Protein AF-A0A4U0X7R2-F1 (afdb_monomer)

Structure (mmCIF, N/CA/C/O backbone):
data_AF-A0A4U0X7R2-F1
#
_entry.id   AF-A0A4U0X7R2-F1
#
loop_
_atom_site.group_PDB
_atom_site.id
_atom_site.type_symbol
_atom_site.label_atom_id
_atom_site.label_alt_id
_atom_site.label_comp_id
_atom_site.label_asym_id
_atom_site.label_entity_id
_atom_site.label_seq_id
_atom_site.pdbx_PDB_ins_code
_atom_site.Cartn_x
_atom_site.Cartn_y
_atom_site.Cartn_z
_atom_site.occupancy
_atom_site.B_iso_or_equiv
_atom_site.auth_seq_id
_atom_site.auth_comp_id
_atom_site.auth_asym_id
_atom_site.auth_atom_id
_atom_site.pdbx_PDB_model_num
ATOM 1 N N . MET A 1 1 ? 12.490 12.028 4.308 1.00 31.23 1 MET A N 1
ATOM 2 C CA . MET A 1 1 ? 12.455 10.599 4.671 1.00 31.23 1 MET A CA 1
ATOM 3 C C . MET A 1 1 ? 11.005 10.165 4.696 1.00 31.23 1 MET A C 1
ATOM 5 O O . MET A 1 1 ? 10.247 10.789 5.430 1.00 31.23 1 MET A O 1
ATOM 9 N N . THR A 1 2 ? 10.622 9.156 3.915 1.00 29.97 2 THR A N 1
ATOM 10 C CA . THR A 1 2 ? 9.288 8.541 4.016 1.00 29.97 2 THR A CA 1
ATOM 11 C C . THR A 1 2 ? 9.445 7.146 4.592 1.00 29.97 2 THR A C 1
ATOM 13 O O . THR A 1 2 ? 10.271 6.373 4.106 1.00 29.97 2 THR A O 1
ATOM 16 N N . LEU A 1 3 ? 8.700 6.856 5.656 1.00 29.36 3 LEU A N 1
ATOM 17 C CA . LEU A 1 3 ? 8.693 5.569 6.344 1.00 29.36 3 LEU A CA 1
ATOM 18 C C . LEU A 1 3 ? 7.246 5.233 6.695 1.00 29.36 3 LEU A C 1
ATOM 20 O O . LEU A 1 3 ? 6.616 5.930 7.489 1.00 29.36 3 LEU A O 1
ATOM 24 N N . SER A 1 4 ? 6.719 4.179 6.085 1.00 33.03 4 SER A N 1
ATOM 25 C CA . SER A 1 4 ? 5.357 3.692 6.308 1.00 33.03 4 SER A CA 1
ATOM 26 C C . SER A 1 4 ? 5.332 2.594 7.377 1.00 33.03 4 SER A C 1
ATOM 28 O O . SER A 1 4 ? 5.979 1.559 7.214 1.00 33.03 4 SER A O 1
ATOM 30 N N . TYR A 1 5 ? 4.541 2.759 8.437 1.00 40.94 5 TYR A N 1
ATOM 31 C CA . TYR A 1 5 ? 4.396 1.736 9.477 1.00 40.94 5 TYR A CA 1
ATOM 32 C C . TYR A 1 5 ? 3.048 1.015 9.433 1.00 40.94 5 TYR A C 1
ATOM 34 O O . TYR A 1 5 ? 2.002 1.626 9.637 1.00 40.94 5 TYR A O 1
ATOM 42 N N . VAL A 1 6 ? 3.089 -0.311 9.293 1.00 39.16 6 VAL A N 1
ATOM 43 C CA . VAL A 1 6 ? 1.961 -1.202 9.592 1.00 39.16 6 VAL A CA 1
ATOM 44 C C . VAL A 1 6 ? 2.461 -2.301 10.533 1.00 39.16 6 VAL A C 1
ATOM 46 O O . VAL A 1 6 ? 3.298 -3.111 10.139 1.00 39.16 6 VAL A O 1
ATOM 49 N N . ASP A 1 7 ? 1.960 -2.352 11.775 1.00 45.19 7 ASP A N 1
ATOM 50 C CA . ASP A 1 7 ? 2.272 -3.457 12.696 1.00 45.19 7 ASP A CA 1
ATOM 51 C C . ASP A 1 7 ? 1.618 -4.756 12.204 1.00 45.19 7 ASP A C 1
ATOM 53 O O . ASP A 1 7 ? 0.457 -5.043 12.503 1.00 45.19 7 ASP A O 1
ATOM 57 N N . ARG A 1 8 ? 2.376 -5.560 11.455 1.00 39.34 8 ARG A N 1
ATOM 58 C CA . ARG A 1 8 ? 1.931 -6.871 10.958 1.00 39.34 8 ARG A CA 1
ATOM 59 C C . ARG A 1 8 ? 1.881 -7.950 12.049 1.00 39.34 8 ARG A C 1
ATOM 61 O O . ARG A 1 8 ? 1.375 -9.040 11.794 1.00 39.34 8 ARG A O 1
ATOM 68 N N . HIS A 1 9 ? 2.421 -7.682 13.241 1.00 40.56 9 HIS A N 1
ATOM 69 C CA . HIS A 1 9 ? 2.617 -8.681 14.297 1.00 40.56 9 HIS A CA 1
ATOM 70 C C . HIS A 1 9 ? 1.888 -8.362 15.612 1.00 40.56 9 HIS A C 1
ATOM 72 O O . HIS A 1 9 ? 1.935 -9.167 16.540 1.00 40.56 9 HIS A O 1
ATOM 78 N N . GLY A 1 10 ? 1.151 -7.249 15.671 1.00 40.50 10 GLY A N 1
ATOM 79 C CA . GLY A 1 10 ? 0.163 -6.949 16.713 1.00 40.50 10 GLY A CA 1
ATOM 80 C C . GLY A 1 10 ? 0.737 -6.757 18.118 1.00 40.50 10 GLY A C 1
ATOM 81 O O . GLY A 1 10 ? -0.014 -6.826 19.093 1.00 40.50 10 GLY A O 1
ATOM 82 N N . GLY A 1 11 ? 2.050 -6.540 18.230 1.00 40.00 11 GLY A N 1
ATOM 83 C CA . GLY A 1 11 ? 2.751 -6.433 19.507 1.00 40.00 11 GLY A CA 1
ATOM 84 C C . GLY A 1 11 ? 2.450 -5.121 20.223 1.00 40.00 11 GLY A C 1
ATOM 85 O O . GLY A 1 11 ? 2.222 -5.120 21.431 1.00 40.00 11 GLY A O 1
ATOM 86 N N . ASN A 1 12 ? 2.380 -4.016 19.475 1.00 40.94 12 ASN A N 1
ATOM 87 C CA . ASN A 1 12 ? 2.095 -2.693 20.015 1.00 40.94 12 ASN A CA 1
ATOM 88 C C . ASN A 1 12 ? 0.921 -2.088 19.257 1.00 40.94 12 ASN A C 1
ATOM 90 O O . ASN A 1 12 ? 1.039 -1.667 18.112 1.00 40.94 12 ASN A O 1
ATOM 94 N N . LYS A 1 13 ? -0.240 -2.018 19.914 1.00 39.47 13 LYS A N 1
ATOM 95 C CA . LYS A 1 13 ? -1.491 -1.525 19.328 1.00 39.47 13 LYS A CA 1
AT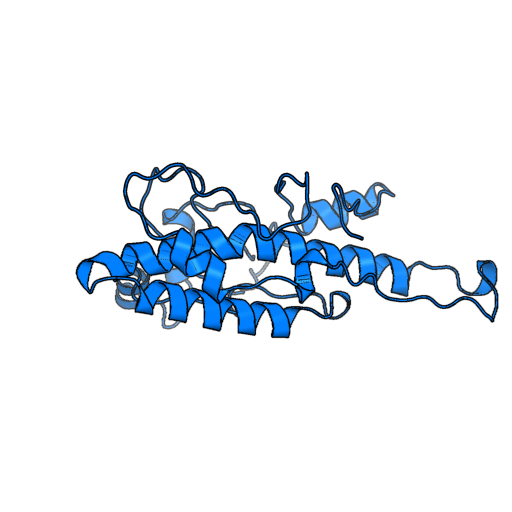OM 96 C C . LYS A 1 13 ? -1.437 -0.006 18.970 1.00 39.47 13 LYS A C 1
ATOM 98 O O . LYS A 1 13 ? -2.251 0.729 19.517 1.00 39.47 13 LYS A O 1
ATOM 103 N N . GLN A 1 14 ? -0.601 0.468 18.017 1.00 38.53 14 GLN A N 1
ATOM 104 C CA . GLN A 1 14 ? -0.486 1.857 17.463 1.00 38.53 14 GLN A CA 1
ATOM 105 C C . GLN A 1 14 ? 0.648 2.012 16.398 1.00 38.53 14 GLN A C 1
ATOM 107 O O . GLN A 1 14 ? 1.701 1.443 16.634 1.00 38.53 14 GLN A O 1
ATOM 112 N N . PHE A 1 15 ? 0.635 2.831 15.319 1.00 36.94 15 PHE A N 1
ATOM 113 C CA . PHE A 1 15 ? -0.363 3.660 14.585 1.00 36.94 15 PHE A CA 1
ATOM 114 C C . PHE A 1 15 ? 0.308 4.337 13.314 1.00 36.94 15 PHE A C 1
ATOM 116 O O . PHE A 1 15 ? 1.520 4.213 13.174 1.00 36.94 15 PHE A O 1
ATOM 123 N N . LEU A 1 16 ? -0.413 5.036 12.397 1.00 37.38 16 LEU A N 1
ATOM 124 C CA . LEU A 1 16 ? 0.023 5.448 11.026 1.00 37.38 16 LEU A CA 1
ATOM 125 C C . LEU A 1 16 ? -0.108 6.967 10.671 1.00 37.38 16 LEU A C 1
ATOM 127 O O . LEU A 1 16 ? -1.235 7.437 10.552 1.00 37.38 16 LEU A O 1
ATOM 131 N N . TRP A 1 17 ? 0.991 7.694 10.374 1.00 36.59 17 TRP A N 1
ATOM 132 C CA . TRP A 1 17 ? 1.022 8.963 9.579 1.00 36.59 17 TRP A CA 1
ATOM 133 C C . TRP A 1 17 ? 2.408 9.211 8.925 1.00 36.59 17 TRP A C 1
ATOM 135 O O . TRP A 1 17 ? 3.421 8.782 9.477 1.00 36.59 17 TRP A O 1
ATOM 145 N N . GLY A 1 18 ? 2.468 9.964 7.816 1.00 32.66 18 GLY A N 1
ATOM 146 C CA . GLY A 1 18 ? 3.690 10.379 7.106 1.00 32.66 18 GLY A CA 1
ATOM 147 C C . GLY A 1 18 ? 3.717 11.864 6.695 1.00 32.66 18 GLY A C 1
ATOM 148 O O . GLY A 1 18 ? 2.681 12.461 6.410 1.00 32.66 18 GLY A O 1
ATOM 149 N N . LEU A 1 19 ? 4.920 12.460 6.676 1.00 33.16 19 LEU A N 1
ATOM 150 C CA . LEU A 1 19 ? 5.211 13.858 6.309 1.00 33.16 19 LEU A CA 1
ATOM 151 C C . LEU A 1 19 ? 6.660 14.009 5.808 1.00 33.16 19 LEU A C 1
ATOM 153 O O . 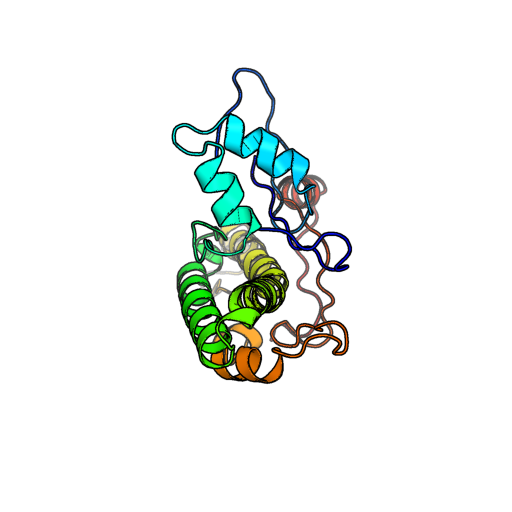LEU A 1 19 ? 7.579 13.404 6.358 1.00 33.16 19 LEU A O 1
ATOM 157 N N . THR A 1 20 ? 6.891 14.864 4.807 1.00 35.78 20 THR A N 1
ATOM 158 C CA . THR A 1 20 ? 8.218 15.072 4.198 1.00 35.78 20 THR A CA 1
ATOM 159 C C . THR A 1 20 ? 8.959 16.288 4.765 1.00 35.78 20 THR A C 1
ATOM 161 O O . THR A 1 20 ? 8.421 17.394 4.754 1.00 35.78 20 THR A O 1
ATOM 164 N N . TYR A 1 21 ? 10.233 16.122 5.141 1.00 32.75 21 TYR A N 1
ATOM 165 C CA . TYR A 1 21 ? 11.182 17.232 5.323 1.00 32.75 21 TYR A CA 1
ATOM 166 C C . TYR A 1 21 ? 12.583 16.886 4.801 1.00 32.75 21 TYR A C 1
ATOM 168 O O . TYR A 1 21 ? 12.934 15.708 4.663 1.00 32.75 21 TYR A O 1
ATOM 176 N N . THR A 1 22 ? 13.363 17.931 4.521 1.00 35.62 22 THR A N 1
ATOM 177 C CA . THR A 1 22 ? 14.747 17.876 4.035 1.00 35.62 22 THR A CA 1
ATOM 178 C C . THR A 1 22 ? 15.707 18.306 5.143 1.00 35.62 22 THR A C 1
ATOM 180 O O . THR A 1 22 ? 15.617 19.431 5.634 1.00 35.62 22 THR A O 1
ATOM 183 N N . GLU A 1 23 ? 16.659 17.449 5.519 1.00 34.34 23 GLU A N 1
ATOM 184 C CA . GLU A 1 23 ? 17.726 17.831 6.451 1.00 34.34 23 GLU A CA 1
ATOM 185 C C . GLU A 1 23 ? 18.815 18.661 5.769 1.00 34.34 23 GLU A C 1
ATOM 187 O O . GLU A 1 23 ? 19.310 18.328 4.691 1.00 34.34 23 GLU A O 1
ATOM 192 N N . SER A 1 24 ? 19.252 19.724 6.443 1.00 33.84 24 SER A N 1
ATOM 193 C CA . SER A 1 24 ? 20.408 20.513 6.031 1.00 33.84 24 SER A CA 1
ATOM 194 C C . SER A 1 24 ? 21.707 19.728 6.257 1.00 33.84 24 SER A C 1
ATOM 196 O O . SER A 1 24 ? 22.266 19.752 7.353 1.00 33.84 24 SER A O 1
ATOM 198 N N . GLY A 1 25 ? 22.200 19.061 5.211 1.00 45.06 25 GLY A N 1
ATOM 199 C CA . GLY A 1 25 ? 23.536 18.448 5.175 1.00 45.06 25 GLY A CA 1
ATOM 200 C C . GLY A 1 25 ? 23.578 16.919 5.089 1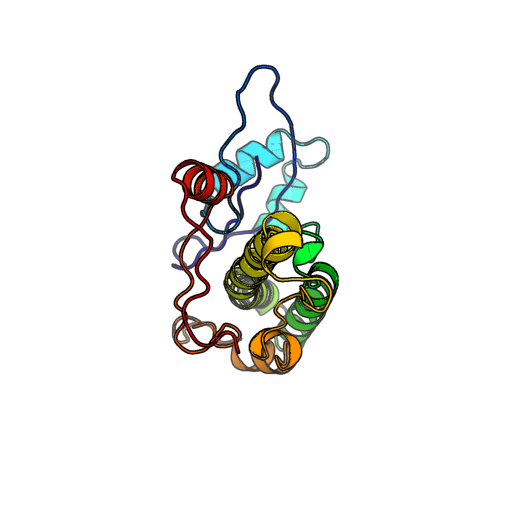.00 45.06 25 GLY A C 1
ATOM 201 O O . GLY A 1 25 ? 24.663 16.367 4.912 1.00 45.06 25 GLY A O 1
ATOM 202 N N . ALA A 1 26 ? 22.437 16.228 5.158 1.00 36.94 26 ALA A N 1
ATOM 203 C CA . ALA A 1 26 ? 22.381 14.777 4.981 1.00 36.94 26 ALA A CA 1
ATOM 204 C C . ALA A 1 26 ? 22.268 14.386 3.496 1.00 36.94 26 ALA A C 1
ATOM 206 O O . ALA A 1 26 ? 21.464 14.940 2.742 1.00 36.94 26 ALA A O 1
ATOM 207 N N . ARG A 1 27 ? 23.048 13.382 3.076 1.00 39.69 27 ARG A N 1
ATOM 208 C CA . ARG A 1 27 ? 22.782 12.632 1.837 1.00 39.69 27 ARG A CA 1
ATOM 209 C C . ARG A 1 27 ? 21.516 11.797 2.084 1.00 39.69 27 ARG A C 1
ATOM 211 O O . ARG A 1 27 ? 21.380 11.278 3.185 1.00 39.69 27 ARG A O 1
ATOM 218 N N . CYS A 1 28 ? 20.617 11.745 1.097 1.00 37.91 28 CYS A N 1
ATOM 219 C CA . CYS A 1 28 ? 19.242 11.223 1.189 1.00 37.91 28 CYS A CA 1
ATOM 220 C C . CYS A 1 28 ? 19.048 10.055 2.177 1.00 37.91 28 CYS A C 1
ATOM 222 O O . CYS A 1 28 ? 19.826 9.106 2.171 1.00 37.91 28 CYS A O 1
ATOM 224 N N . THR A 1 29 ? 18.007 10.129 3.008 1.00 42.09 29 THR A N 1
ATOM 225 C CA . THR A 1 29 ? 17.654 9.081 3.971 1.00 42.09 29 THR A CA 1
ATOM 226 C C . THR A 1 29 ? 16.701 8.051 3.370 1.00 42.09 29 THR A C 1
ATOM 228 O O . THR A 1 29 ? 15.746 8.429 2.691 1.00 42.09 29 THR A O 1
ATOM 231 N N . THR A 1 30 ? 16.921 6.771 3.697 1.00 45.44 30 THR A N 1
ATOM 232 C CA . THR A 1 30 ? 16.213 5.601 3.155 1.00 45.44 30 THR A CA 1
ATOM 233 C C . THR A 1 30 ? 14.698 5.756 3.129 1.00 45.44 30 THR A C 1
ATOM 235 O O . THR A 1 30 ? 14.012 5.584 4.136 1.00 45.44 30 THR A O 1
ATOM 238 N N . GLU A 1 31 ? 14.169 6.044 1.944 1.00 42.66 31 GLU A N 1
ATOM 239 C CA . GLU A 1 31 ? 12.736 6.108 1.697 1.00 42.66 31 GLU A CA 1
ATOM 240 C C . GLU A 1 31 ? 12.171 4.691 1.504 1.00 42.66 31 GLU A C 1
ATOM 242 O O . GLU A 1 31 ? 12.670 3.925 0.679 1.00 42.66 31 GLU A O 1
ATOM 247 N N . SER A 1 32 ? 11.147 4.304 2.271 1.00 45.53 32 SER A N 1
ATOM 248 C CA . SER A 1 32 ? 10.507 2.987 2.170 1.00 45.53 32 SER A CA 1
ATOM 249 C C . SER A 1 32 ? 9.013 3.026 2.465 1.00 45.53 32 SER A C 1
ATOM 251 O O . SER A 1 32 ? 8.570 3.594 3.463 1.00 45.53 32 SER A O 1
ATOM 253 N N . TRP A 1 33 ? 8.274 2.312 1.615 1.00 46.41 33 TRP A N 1
ATOM 254 C CA . TRP A 1 33 ? 6.822 2.141 1.655 1.00 46.41 33 TRP A CA 1
ATOM 255 C C . TRP A 1 33 ? 6.408 0.746 2.170 1.00 46.41 33 TRP A C 1
ATOM 257 O O . TRP A 1 33 ? 5.301 0.275 1.921 1.00 46.41 33 TRP A O 1
ATOM 267 N N . HIS A 1 34 ? 7.315 0.067 2.886 1.00 43.94 34 HIS A N 1
ATOM 268 C CA . HIS A 1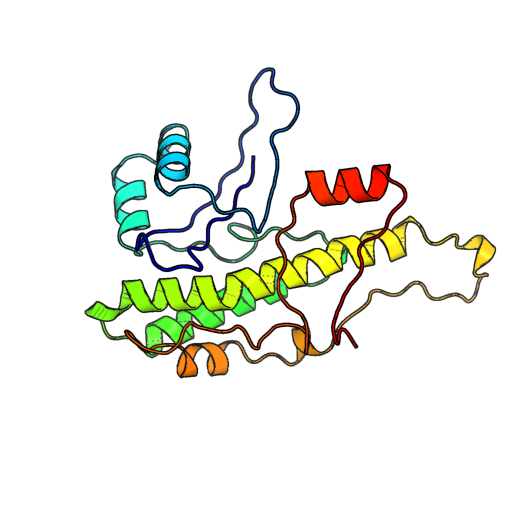 34 ? 7.030 -1.191 3.590 1.00 43.94 34 HIS A CA 1
ATOM 269 C C . HIS A 1 34 ? 7.785 -1.332 4.926 1.00 43.94 34 HIS A C 1
ATOM 271 O O . HIS A 1 34 ? 7.323 -2.042 5.817 1.00 43.94 34 HIS A O 1
ATOM 277 N N . ASN A 1 35 ? 8.948 -0.689 5.097 1.00 44.97 35 ASN A N 1
ATOM 278 C CA . ASN A 1 35 ? 9.727 -0.810 6.330 1.00 44.97 35 ASN A CA 1
ATOM 279 C C . ASN A 1 35 ? 9.020 -0.143 7.512 1.00 44.97 35 ASN A C 1
ATOM 281 O O . ASN A 1 35 ? 8.917 1.080 7.594 1.00 44.97 35 ASN A O 1
ATOM 285 N N . THR A 1 36 ? 8.646 -0.966 8.484 1.00 43.97 36 THR A N 1
ATOM 286 C CA . THR A 1 36 ? 8.105 -0.535 9.767 1.00 43.97 36 THR A CA 1
ATOM 287 C C . THR A 1 36 ? 9.123 0.276 10.577 1.00 43.97 36 THR A C 1
ATOM 289 O O . THR A 1 36 ? 10.153 -0.262 10.981 1.00 43.97 36 THR A O 1
ATOM 292 N N . VAL A 1 37 ? 8.802 1.534 10.885 1.00 50.31 37 VAL A N 1
ATOM 293 C CA . VAL A 1 37 ? 9.449 2.322 11.957 1.00 50.31 37 VAL A CA 1
ATOM 294 C C . VAL A 1 37 ? 8.801 2.064 13.310 1.00 50.31 37 VAL A C 1
ATOM 296 O O . VAL A 1 37 ? 7.629 1.708 13.362 1.00 50.31 37 VAL A O 1
ATOM 299 N N . SER A 1 38 ? 9.517 2.259 14.419 1.00 54.66 38 SER A N 1
ATOM 300 C CA . SER A 1 38 ? 8.859 2.160 15.725 1.00 54.66 38 SER A CA 1
ATOM 301 C C . SER A 1 38 ? 7.857 3.305 15.912 1.00 54.66 38 SER A C 1
ATOM 303 O O . SER A 1 38 ? 8.026 4.401 15.368 1.00 54.66 38 SER A O 1
ATOM 305 N N . SER A 1 39 ? 6.820 3.082 16.725 1.00 54.66 39 SER A N 1
ATOM 306 C CA . SER A 1 39 ? 5.890 4.152 17.099 1.00 54.66 39 SER A CA 1
ATOM 307 C C . SER A 1 39 ? 6.629 5.336 17.743 1.00 54.66 39 SER A C 1
ATOM 309 O O . SER A 1 39 ? 6.213 6.476 17.563 1.00 54.66 39 SER A O 1
ATOM 311 N N . ASP A 1 40 ? 7.739 5.088 18.445 1.00 59.69 40 ASP A N 1
ATOM 312 C CA . ASP A 1 40 ? 8.544 6.120 19.102 1.00 59.69 40 ASP A CA 1
ATOM 313 C C . ASP A 1 40 ? 9.322 6.990 18.101 1.00 59.69 40 ASP A C 1
ATOM 315 O O . ASP A 1 40 ? 9.373 8.209 18.275 1.00 59.69 40 ASP A O 1
ATOM 319 N N . ASP A 1 41 ? 9.843 6.413 17.013 1.00 61.56 41 ASP A N 1
ATOM 320 C CA . ASP A 1 41 ? 10.500 7.170 15.933 1.00 61.56 41 ASP A CA 1
ATOM 321 C C . ASP A 1 41 ? 9.505 8.104 15.222 1.00 61.56 41 ASP A C 1
ATOM 323 O O . ASP A 1 41 ? 9.809 9.269 14.947 1.00 61.56 41 ASP A O 1
ATOM 327 N N . VAL A 1 42 ? 8.278 7.622 14.977 1.00 59.94 42 VAL A N 1
ATOM 328 C CA . VAL A 1 42 ? 7.192 8.432 14.396 1.00 59.94 42 VAL A CA 1
ATOM 329 C C . VAL A 1 42 ? 6.850 9.609 15.311 1.00 59.94 42 VAL A C 1
ATOM 331 O O . VAL A 1 42 ? 6.711 10.738 14.843 1.00 59.94 42 VAL A O 1
ATOM 334 N N . LEU A 1 43 ? 6.759 9.384 16.625 1.00 63.12 43 LEU A N 1
ATOM 335 C CA . LEU A 1 43 ? 6.429 10.436 17.592 1.00 63.12 43 LEU A CA 1
ATOM 336 C C . LEU A 1 43 ? 7.531 11.493 17.696 1.00 63.12 43 LEU A C 1
ATOM 338 O O . LEU A 1 43 ? 7.205 12.680 17.747 1.00 63.12 43 LEU A O 1
ATOM 342 N N . GLN A 1 44 ? 8.804 11.085 17.663 1.00 66.31 44 GLN A N 1
ATOM 343 C CA . GLN A 1 44 ? 9.950 11.998 17.584 1.00 66.31 44 GLN A CA 1
ATOM 344 C C . GLN A 1 44 ? 9.942 12.827 16.292 1.00 66.31 44 GLN A C 1
ATOM 346 O O . GLN A 1 44 ? 10.372 13.981 16.294 1.00 66.31 44 GLN A O 1
ATOM 351 N N . MET A 1 45 ? 9.445 12.272 15.181 1.00 62.94 45 MET A N 1
ATOM 352 C CA . MET A 1 45 ? 9.303 13.017 13.929 1.00 62.94 45 MET A CA 1
ATOM 353 C C . MET A 1 45 ? 8.123 14.001 13.971 1.00 62.94 45 MET A C 1
ATOM 355 O O . MET A 1 45 ? 8.292 15.157 13.588 1.00 62.94 45 MET A O 1
ATOM 359 N N . MET A 1 46 ? 6.958 13.602 14.499 1.00 62.94 46 MET A N 1
ATOM 360 C CA . MET A 1 46 ? 5.802 14.502 14.686 1.00 62.94 46 MET A CA 1
ATOM 361 C C . MET A 1 46 ? 6.157 15.721 15.556 1.00 62.94 46 MET A C 1
ATOM 363 O O . MET A 1 46 ? 5.699 16.828 15.296 1.00 62.94 46 MET A O 1
ATOM 367 N N . GLU A 1 47 ? 7.036 15.534 16.542 1.00 65.12 47 GLU A N 1
ATOM 368 C CA . GLU A 1 47 ? 7.586 16.584 17.414 1.00 65.12 47 GLU A CA 1
ATOM 369 C C . GLU A 1 47 ? 8.331 17.698 16.656 1.00 65.12 47 GLU A C 1
ATOM 371 O O . GLU A 1 47 ? 8.351 18.847 17.097 1.00 65.12 47 GLU A O 1
ATOM 376 N N . LYS A 1 48 ? 8.921 17.367 15.500 1.00 63.28 48 LYS A N 1
ATOM 377 C CA . LYS A 1 48 ? 9.683 18.285 14.638 1.00 63.28 48 LYS A CA 1
ATOM 378 C C . LYS A 1 48 ? 8.812 18.980 13.586 1.00 63.28 48 LYS A C 1
ATOM 380 O O . LYS A 1 48 ? 9.306 19.846 12.866 1.00 63.28 48 LYS A O 1
ATOM 385 N N . VAL A 1 49 ? 7.533 18.617 13.478 1.00 56.56 49 VAL A N 1
ATOM 386 C CA . VAL A 1 49 ? 6.605 19.174 12.489 1.00 56.56 49 VAL A CA 1
ATOM 387 C C . VAL A 1 49 ? 5.788 20.321 13.114 1.00 56.56 49 VAL A C 1
ATOM 389 O O . VAL A 1 49 ? 5.074 20.117 14.100 1.00 56.56 49 VAL A O 1
ATOM 392 N N . PRO A 1 50 ? 5.805 21.535 12.530 1.00 51.94 50 PRO A N 1
ATOM 393 C CA . PRO A 1 50 ? 4.955 22.634 12.983 1.00 51.94 50 PRO A CA 1
ATOM 394 C C . PRO A 1 50 ? 3.459 22.275 12.952 1.00 51.94 50 PRO A C 1
ATOM 396 O O . PRO A 1 50 ? 2.924 21.863 11.926 1.00 51.94 50 PRO A O 1
ATOM 399 N N . GLY A 1 51 ? 2.772 22.452 14.086 1.00 56.47 51 GLY A N 1
ATOM 400 C CA . GLY A 1 51 ? 1.341 22.148 14.247 1.00 56.47 51 GLY A CA 1
ATOM 401 C C . GLY A 1 51 ? 1.014 20.716 14.701 1.00 56.47 51 GLY A C 1
ATOM 402 O O . GLY A 1 51 ? -0.148 20.421 14.958 1.00 56.47 51 GLY A O 1
ATOM 403 N N . TRP A 1 52 ? 2.016 19.845 14.855 1.00 59.09 52 TRP A N 1
ATOM 404 C CA . TRP A 1 52 ? 1.857 18.400 15.095 1.00 59.09 52 TRP A CA 1
ATOM 405 C C . TRP A 1 52 ? 2.225 17.957 16.524 1.00 59.09 52 TRP A C 1
ATOM 407 O O . TRP A 1 52 ? 2.710 16.851 16.760 1.00 59.09 52 TRP A O 1
ATOM 417 N N . GLY A 1 53 ? 1.974 18.834 17.500 1.00 65.31 53 GLY A N 1
ATOM 418 C CA . GLY A 1 53 ? 2.283 18.593 18.913 1.00 65.31 53 GLY A CA 1
ATOM 419 C C . GLY A 1 53 ? 1.456 17.480 19.575 1.00 65.31 53 GLY A C 1
ATOM 420 O O . GLY A 1 53 ? 0.637 16.810 18.943 1.00 65.31 53 GLY A O 1
ATOM 421 N N . GLU A 1 54 ? 1.634 17.325 20.890 1.00 69.38 54 GLU A N 1
ATOM 422 C CA . GLU A 1 54 ? 1.030 16.254 21.706 1.00 69.38 54 GLU A CA 1
ATOM 423 C C . GLU A 1 54 ? -0.457 15.940 21.442 1.00 69.38 54 GLU A C 1
ATOM 425 O O . GLU A 1 54 ? -0.785 14.755 21.362 1.00 69.38 54 GLU A O 1
ATOM 430 N N . PRO A 1 55 ? -1.373 16.914 21.235 1.00 67.06 55 PRO A N 1
ATOM 431 C CA . PRO A 1 55 ? -2.768 16.596 20.925 1.00 67.06 55 PRO A CA 1
ATOM 432 C C . PRO A 1 55 ? -2.926 15.784 19.634 1.00 67.06 55 PRO A C 1
ATOM 434 O O . PRO A 1 55 ? -3.713 14.838 19.598 1.00 67.06 55 PRO A O 1
ATOM 437 N N . MET A 1 56 ? -2.147 16.102 18.593 1.00 65.94 56 MET A N 1
ATOM 438 C CA . MET A 1 56 ? -2.195 15.373 17.327 1.00 65.94 56 MET A CA 1
ATOM 439 C C . MET A 1 56 ? -1.627 13.966 17.499 1.00 65.94 56 MET A C 1
ATOM 441 O O . MET A 1 56 ? -2.254 13.003 17.073 1.00 65.94 56 MET A O 1
ATOM 445 N N . LYS A 1 57 ? -0.501 13.822 18.214 1.00 65.31 57 LYS A N 1
ATOM 446 C CA . LYS A 1 57 ? 0.070 12.515 18.587 1.00 65.31 57 LYS A CA 1
ATOM 447 C C . LYS A 1 57 ? -0.912 11.645 19.375 1.00 65.31 57 LYS A C 1
ATOM 449 O O . LYS A 1 57 ? -0.972 10.441 19.138 1.00 65.31 57 LYS A O 1
ATOM 454 N N . ALA A 1 58 ? -1.683 12.229 20.291 1.00 64.56 58 ALA A N 1
ATOM 455 C CA . ALA A 1 58 ? -2.661 11.512 21.105 1.00 64.56 58 ALA A CA 1
ATOM 456 C C . ALA A 1 58 ? -3.887 11.052 20.294 1.00 64.56 58 ALA A C 1
ATOM 458 O O . ALA A 1 58 ? -4.275 9.889 20.399 1.00 64.56 58 ALA A O 1
ATOM 459 N N . LEU A 1 59 ? -4.459 11.924 19.451 1.00 67.56 59 LEU A N 1
ATOM 460 C CA . LEU A 1 59 ? -5.568 11.575 18.547 1.00 67.56 59 LEU A CA 1
ATOM 461 C C . LEU A 1 59 ? -5.150 10.517 17.524 1.00 67.56 59 LEU A C 1
ATOM 463 O O . LEU A 1 59 ? -5.868 9.537 17.319 1.00 67.56 59 LEU A O 1
ATOM 467 N N . SER A 1 60 ? -3.957 10.690 16.950 1.00 67.88 60 SER A N 1
ATOM 468 C CA . SER A 1 60 ? -3.263 9.698 16.137 1.00 67.88 60 SER A CA 1
ATOM 469 C C . SER A 1 60 ? -3.200 8.363 16.875 1.00 67.88 60 SER A C 1
ATOM 471 O O . SER A 1 60 ? -3.852 7.405 16.470 1.00 67.88 60 SER A O 1
ATOM 473 N N . LYS A 1 61 ? -2.526 8.305 18.032 1.00 67.31 61 LYS A N 1
ATOM 474 C CA . LYS A 1 61 ? -2.409 7.078 18.830 1.00 67.31 61 LYS A CA 1
ATOM 475 C C . LYS A 1 61 ? -3.755 6.399 19.104 1.00 67.31 61 LYS A C 1
ATOM 477 O O . LYS A 1 61 ? -3.889 5.187 18.938 1.00 67.31 61 LYS A O 1
ATOM 482 N N . ALA A 1 62 ? -4.764 7.164 19.501 1.00 68.06 62 ALA A N 1
ATOM 483 C CA . ALA A 1 62 ? -6.085 6.634 19.813 1.00 68.06 62 ALA A CA 1
ATOM 484 C C . ALA A 1 62 ? -6.897 6.177 18.573 1.00 68.06 62 ALA A C 1
ATOM 486 O O . ALA A 1 62 ? -8.026 5.726 18.744 1.00 68.06 62 ALA A O 1
ATOM 487 N N . 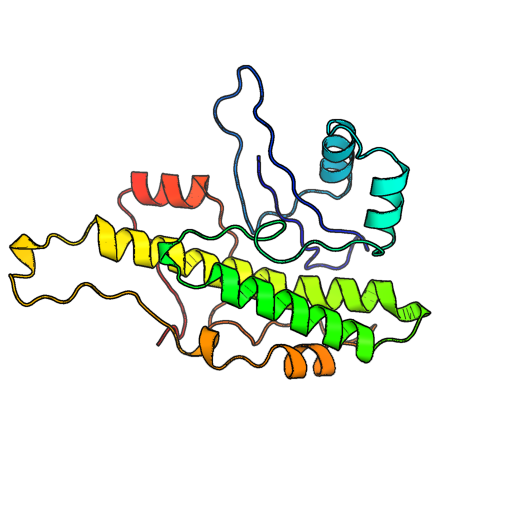CYS A 1 63 ? -6.334 6.250 17.357 1.00 78.25 63 CYS A N 1
ATOM 488 C CA . CYS A 1 63 ? -6.964 5.905 16.074 1.00 78.25 63 CYS A CA 1
ATOM 489 C C . CYS A 1 63 ? -8.156 6.812 15.695 1.00 78.25 63 CYS A C 1
ATOM 491 O O . CYS A 1 63 ? -9.120 6.351 15.092 1.00 78.25 63 CYS A O 1
ATOM 493 N N . TRP A 1 64 ? -8.090 8.107 16.033 1.00 74.00 64 TRP A N 1
ATOM 494 C CA . TRP A 1 64 ? -9.106 9.118 15.672 1.00 74.00 64 TRP A CA 1
ATOM 495 C C . TRP A 1 64 ? -8.770 9.895 14.397 1.00 74.00 64 TRP A C 1
ATOM 497 O O . TRP A 1 64 ? -9.579 10.689 13.920 1.00 74.00 64 TRP A O 1
ATOM 507 N N . VAL A 1 65 ? -7.573 9.685 13.854 1.00 79.38 65 VAL A N 1
ATOM 508 C CA . VAL A 1 65 ? -7.105 10.267 12.596 1.00 79.38 65 VAL A CA 1
ATOM 509 C C . VAL A 1 65 ? -6.608 9.125 11.716 1.00 79.38 65 VAL A C 1
ATOM 511 O O . VAL A 1 65 ? -6.069 8.146 12.226 1.00 79.38 65 VAL A O 1
ATOM 514 N N . LEU A 1 66 ? -6.757 9.257 10.404 1.00 78.12 66 LEU A N 1
ATOM 515 C CA . LEU A 1 66 ? -6.222 8.336 9.406 1.00 78.12 66 LEU A CA 1
ATOM 516 C C . LEU A 1 66 ? -5.786 9.146 8.177 1.00 78.12 66 LEU A C 1
ATOM 518 O O . LEU A 1 66 ? -6.449 10.124 7.829 1.00 78.12 66 LEU A O 1
ATOM 522 N N . GLN A 1 67 ? -4.685 8.751 7.537 1.00 79.75 67 GLN A N 1
ATOM 523 C CA . GLN A 1 67 ? -4.346 9.205 6.186 1.00 79.75 67 GLN A CA 1
ATOM 524 C C . GLN A 1 67 ? -4.832 8.202 5.149 1.00 79.75 67 GLN A C 1
ATOM 526 O O . GLN A 1 67 ? -4.818 7.000 5.406 1.00 79.75 67 GLN A O 1
ATOM 531 N N . ILE A 1 68 ? -5.187 8.725 3.979 1.00 86.75 68 ILE A N 1
ATOM 532 C CA . ILE A 1 68 ? -5.595 7.973 2.794 1.00 86.75 68 ILE A CA 1
ATOM 533 C C . ILE A 1 68 ? -5.077 8.675 1.529 1.00 86.75 68 ILE A C 1
ATOM 535 O O . ILE A 1 68 ? -4.822 9.887 1.571 1.00 86.75 68 ILE A O 1
ATOM 539 N N . GLY A 1 69 ? -4.946 7.948 0.416 1.00 88.06 69 GLY A N 1
ATOM 540 C CA . GLY A 1 69 ? -4.450 8.485 -0.860 1.00 88.06 69 GLY A CA 1
ATOM 541 C C . GLY A 1 69 ? -3.045 9.086 -0.748 1.00 88.06 69 GLY A C 1
ATOM 542 O O . GLY A 1 69 ? -2.312 8.754 0.177 1.00 88.06 69 GLY A O 1
ATOM 543 N N . ASP A 1 70 ? -2.668 10.020 -1.628 1.00 82.44 70 ASP A N 1
ATOM 544 C CA . ASP A 1 70 ? -1.317 10.620 -1.707 1.00 82.44 70 ASP A CA 1
ATOM 545 C C . ASP A 1 70 ? -0.710 11.123 -0.372 1.00 82.44 70 ASP A C 1
ATOM 547 O O . ASP A 1 70 ? 0.506 11.279 -0.274 1.00 82.44 70 ASP A O 1
ATOM 551 N N . ALA A 1 71 ? -1.516 11.371 0.669 1.00 76.94 71 ALA A N 1
ATOM 552 C CA . ALA A 1 71 ? -1.017 11.676 2.012 1.00 76.94 71 ALA A CA 1
ATOM 553 C C . ALA A 1 71 ? -0.362 10.460 2.710 1.00 76.94 71 ALA A C 1
ATOM 555 O O . ALA A 1 71 ? 0.598 10.636 3.459 1.00 76.94 71 ALA A O 1
ATOM 556 N N . ALA A 1 72 ? -0.874 9.251 2.463 1.00 76.31 72 ALA A N 1
ATOM 557 C CA . ALA A 1 72 ? -0.353 7.965 2.933 1.00 76.31 72 ALA A CA 1
ATOM 558 C C . ALA A 1 72 ? 0.482 7.220 1.872 1.00 76.31 72 ALA A C 1
ATOM 560 O O . ALA A 1 72 ? 1.406 6.488 2.222 1.00 76.31 72 ALA A O 1
ATOM 561 N N . GLU A 1 73 ? 0.136 7.372 0.592 1.00 79.25 73 GLU A N 1
ATOM 562 C CA . GLU A 1 73 ? 0.552 6.486 -0.497 1.00 79.25 73 GLU A CA 1
ATOM 563 C C . GLU A 1 73 ? 0.810 7.249 -1.810 1.00 79.25 73 GLU A C 1
ATOM 565 O O . GLU A 1 73 ? -0.049 7.350 -2.682 1.00 79.25 73 GLU A O 1
ATOM 570 N N . THR A 1 74 ? 2.014 7.793 -2.004 1.00 82.19 74 THR A N 1
ATOM 571 C CA . THR A 1 74 ? 2.343 8.434 -3.290 1.00 82.19 74 THR A CA 1
ATOM 572 C C . THR A 1 74 ? 2.676 7.391 -4.360 1.00 82.19 74 THR A C 1
ATOM 574 O O . THR A 1 74 ? 3.328 6.375 -4.107 1.00 82.19 74 THR A O 1
ATOM 577 N N . PHE A 1 75 ? 2.232 7.637 -5.593 1.00 85.94 75 PHE A N 1
ATOM 578 C CA . PHE A 1 75 ? 2.462 6.747 -6.731 1.00 85.94 75 PHE A CA 1
ATOM 579 C C . PHE A 1 75 ? 3.268 7.439 -7.827 1.00 85.94 75 PHE A C 1
ATOM 581 O O . PHE A 1 75 ? 3.022 8.595 -8.170 1.00 85.94 75 PHE A O 1
ATOM 588 N N . LEU A 1 76 ? 4.158 6.689 -8.487 1.00 86.00 76 LEU A N 1
ATOM 589 C CA . LEU A 1 76 ? 4.663 7.111 -9.793 1.00 86.00 76 LEU A CA 1
ATOM 590 C C . LEU A 1 76 ? 3.482 7.214 -10.781 1.00 86.00 76 LEU A C 1
ATOM 592 O O . LEU A 1 76 ? 2.699 6.259 -10.864 1.00 86.00 76 LEU A O 1
ATOM 596 N N . PRO A 1 77 ? 3.357 8.290 -11.586 1.00 85.88 77 PRO A N 1
ATOM 597 C CA . PRO A 1 77 ? 2.255 8.445 -12.546 1.00 85.88 77 PRO A CA 1
ATOM 598 C C . PRO A 1 77 ? 2.130 7.285 -13.548 1.00 85.88 77 PRO A C 1
ATOM 600 O O . PRO A 1 77 ? 1.035 6.941 -13.984 1.00 85.88 77 PRO A O 1
ATOM 603 N N . THR A 1 78 ? 3.246 6.617 -13.854 1.00 86.94 78 THR A N 1
ATOM 604 C CA . THR A 1 78 ? 3.342 5.413 -14.700 1.00 86.94 78 THR A CA 1
ATOM 605 C C . THR A 1 78 ? 2.607 4.190 -14.141 1.00 86.94 78 THR A C 1
ATOM 607 O O . THR A 1 78 ? 2.362 3.235 -14.878 1.00 86.94 78 THR A O 1
ATOM 610 N N . SER A 1 79 ? 2.228 4.201 -12.860 1.00 88.44 79 SER A N 1
ATOM 611 C CA . SER A 1 79 ? 1.364 3.174 -12.266 1.00 88.44 79 SER A CA 1
ATOM 612 C C . SER A 1 79 ? -0.065 3.216 -12.806 1.00 88.44 79 SER A C 1
ATOM 614 O O . SER A 1 79 ? -0.714 2.176 -12.844 1.00 88.44 79 SER A O 1
ATOM 616 N N . GLY A 1 80 ? -0.565 4.404 -13.177 1.00 88.44 80 GLY A N 1
ATOM 617 C CA . GLY A 1 80 ? -1.971 4.642 -13.504 1.00 88.44 80 GLY A CA 1
ATOM 618 C C . GLY A 1 80 ? -2.959 4.440 -12.344 1.00 88.44 80 GLY A C 1
ATOM 619 O O . GLY A 1 80 ? -4.148 4.322 -12.616 1.00 88.44 80 GLY A O 1
ATOM 620 N N . ASN A 1 81 ? -2.500 4.354 -11.083 1.00 89.31 81 ASN A N 1
ATOM 621 C CA . ASN A 1 81 ? -3.317 3.804 -9.989 1.00 89.31 81 ASN A CA 1
ATOM 622 C C . ASN A 1 81 ? -3.484 4.654 -8.717 1.00 89.31 81 ASN A C 1
ATOM 624 O O . ASN A 1 81 ? -4.342 4.299 -7.917 1.00 89.31 81 ASN A O 1
ATOM 628 N N . GLY A 1 82 ? -2.767 5.770 -8.530 1.00 89.12 82 GLY A N 1
ATOM 629 C CA . GLY A 1 82 ? -2.865 6.569 -7.289 1.00 89.12 82 GLY A CA 1
ATOM 630 C C . GLY A 1 82 ? -4.297 7.003 -6.932 1.00 89.12 82 GLY A C 1
ATOM 631 O O . GLY A 1 82 ? -4.774 6.728 -5.839 1.00 89.12 82 GLY A O 1
ATOM 632 N N . VAL A 1 83 ? -5.046 7.564 -7.892 1.00 91.62 83 VAL A N 1
ATOM 633 C CA . VAL A 1 83 ? -6.462 7.941 -7.679 1.00 91.62 83 VAL A CA 1
ATOM 634 C C . VAL A 1 83 ? -7.343 6.724 -7.374 1.00 91.62 83 VAL A C 1
ATOM 636 O O . VAL A 1 83 ? -8.232 6.809 -6.532 1.00 91.62 83 VAL A O 1
ATOM 639 N N . THR A 1 84 ? -7.096 5.584 -8.027 1.00 93.00 84 THR A N 1
ATOM 640 C CA . THR A 1 84 ? -7.818 4.330 -7.760 1.00 93.00 84 THR A CA 1
ATOM 641 C C . THR A 1 84 ? -7.600 3.871 -6.321 1.00 93.00 84 THR A C 1
ATOM 643 O O . THR A 1 84 ? -8.562 3.533 -5.641 1.00 93.00 84 THR A O 1
ATOM 646 N N . GLN A 1 85 ? -6.354 3.899 -5.841 1.00 93.81 85 GLN A N 1
ATOM 647 C CA . GLN A 1 85 ? -6.025 3.487 -4.478 1.00 93.81 85 GLN A CA 1
ATOM 648 C C . GLN A 1 85 ? -6.579 4.463 -3.427 1.00 93.81 85 GLN A C 1
ATOM 650 O O . GLN A 1 85 ? -7.213 4.007 -2.480 1.00 93.81 85 GLN A O 1
ATOM 655 N N . ALA A 1 86 ? -6.533 5.774 -3.678 1.00 92.31 86 ALA A N 1
ATOM 656 C CA . ALA A 1 86 ? -7.161 6.771 -2.809 1.00 92.31 86 ALA A CA 1
ATOM 657 C C . ALA A 1 86 ? -8.692 6.592 -2.686 1.00 92.31 86 ALA A C 1
ATOM 659 O O . ALA A 1 86 ? -9.273 6.841 -1.628 1.00 92.31 86 ALA A O 1
ATOM 660 N N . ILE A 1 87 ? -9.360 6.152 -3.762 1.00 94.62 87 ILE A N 1
ATOM 661 C CA . ILE A 1 87 ? -10.789 5.800 -3.742 1.00 94.62 87 ILE A CA 1
ATOM 662 C C . ILE A 1 87 ? -11.014 4.498 -2.962 1.00 94.62 87 ILE A C 1
ATOM 664 O O . ILE A 1 87 ? -11.938 4.429 -2.153 1.00 94.62 87 ILE A O 1
ATOM 668 N N . GLU A 1 88 ? -10.177 3.480 -3.170 1.00 94.94 88 GLU A N 1
ATOM 669 C CA . GLU A 1 88 ? -10.257 2.227 -2.414 1.00 94.94 88 GLU A CA 1
ATOM 670 C C . GLU A 1 88 ? -10.044 2.431 -0.912 1.00 94.94 88 GLU A C 1
ATOM 672 O O . GLU A 1 88 ? -10.812 1.876 -0.135 1.00 94.94 88 GLU A O 1
ATOM 677 N N . ASP A 1 89 ? -9.074 3.251 -0.498 1.00 93.69 89 ASP A N 1
ATOM 678 C CA . ASP A 1 89 ? -8.879 3.643 0.901 1.00 93.69 89 ASP A CA 1
ATOM 679 C C . ASP A 1 89 ? -10.178 4.214 1.491 1.00 93.69 89 ASP A C 1
ATOM 681 O O . ASP A 1 89 ? -10.667 3.743 2.521 1.00 93.69 89 ASP A O 1
ATOM 685 N N . ALA A 1 90 ? -10.769 5.206 0.811 1.00 93.88 90 ALA A N 1
ATOM 686 C CA . ALA A 1 90 ? -11.986 5.882 1.253 1.00 93.88 90 ALA A CA 1
ATOM 687 C C . ALA A 1 90 ? -13.176 4.915 1.399 1.00 93.88 90 ALA A C 1
ATOM 689 O O . ALA A 1 90 ? -13.917 4.998 2.382 1.00 93.88 90 ALA A O 1
ATOM 690 N N . VAL A 1 91 ? -13.343 3.977 0.459 1.00 94.69 91 VAL A N 1
ATOM 691 C CA . VAL A 1 91 ? -14.383 2.938 0.535 1.00 94.69 91 VAL A CA 1
ATOM 692 C C . VAL A 1 91 ? -14.077 1.937 1.652 1.00 94.69 91 VAL A C 1
ATOM 694 O O . VAL A 1 91 ? -14.958 1.644 2.459 1.00 94.69 91 VAL A O 1
ATOM 697 N N . THR A 1 92 ? -12.837 1.451 1.761 1.00 92.62 92 THR A N 1
ATOM 698 C CA . THR A 1 92 ? -12.442 0.480 2.789 1.00 92.62 92 THR A CA 1
ATOM 699 C C . THR A 1 92 ? -12.610 1.053 4.196 1.00 92.62 92 THR A C 1
ATOM 701 O O . THR A 1 92 ? -13.150 0.355 5.051 1.00 92.62 92 THR A O 1
ATOM 704 N N . ILE A 1 93 ? -12.225 2.309 4.472 1.00 92.38 93 ILE A N 1
ATOM 705 C CA . ILE A 1 93 ? -12.434 2.879 5.814 1.00 92.38 93 ILE A CA 1
ATOM 706 C C . ILE A 1 93 ? -13.918 3.115 6.106 1.00 92.38 93 ILE A C 1
ATOM 708 O O . ILE A 1 93 ? -14.361 2.841 7.221 1.00 92.38 93 ILE A O 1
ATOM 712 N N . ALA A 1 94 ? -14.705 3.563 5.122 1.00 92.69 94 ALA A N 1
ATOM 713 C CA . ALA A 1 94 ? -16.145 3.738 5.290 1.00 92.69 94 ALA A CA 1
ATOM 714 C C . ALA A 1 94 ? -16.839 2.405 5.620 1.00 92.69 94 ALA A C 1
ATOM 716 O O . ALA A 1 94 ? -17.610 2.338 6.577 1.00 92.69 94 ALA A O 1
ATOM 717 N N . ALA A 1 95 ? -16.506 1.334 4.895 1.00 92.19 95 ALA A N 1
ATOM 718 C CA . ALA A 1 95 ? -17.025 -0.008 5.135 1.00 92.19 95 ALA A CA 1
ATOM 719 C C . ALA A 1 95 ? -16.552 -0.585 6.484 1.00 92.19 95 ALA A C 1
ATOM 721 O O . ALA A 1 95 ? -17.362 -1.146 7.226 1.00 92.19 95 ALA A O 1
ATOM 722 N N . CYS A 1 96 ? -15.281 -0.382 6.858 1.00 88.50 96 CYS A N 1
ATOM 723 C CA . CYS A 1 96 ? -14.765 -0.760 8.176 1.00 88.50 96 CYS A CA 1
ATOM 724 C C . CYS A 1 96 ? -15.514 -0.049 9.318 1.00 88.50 96 CYS A C 1
ATOM 726 O O . CYS A 1 96 ? -15.858 -0.678 10.313 1.00 88.50 96 CYS A O 1
ATOM 728 N N . LEU A 1 97 ? -15.781 1.255 9.191 1.00 90.56 97 LEU A N 1
ATOM 729 C CA . LEU A 1 97 ? -16.493 2.029 10.214 1.00 90.56 97 LEU A CA 1
ATOM 730 C C . LEU A 1 97 ? -17.995 1.716 10.261 1.00 90.56 97 LEU A C 1
ATOM 732 O O . LEU A 1 97 ? -18.580 1.742 11.338 1.00 90.56 97 LEU A O 1
ATOM 736 N N . GLN A 1 98 ? -18.623 1.409 9.123 1.00 91.94 98 GLN A N 1
ATOM 737 C CA . GLN A 1 98 ? -20.042 1.039 9.058 1.00 91.94 98 GLN A CA 1
ATOM 738 C C . GLN A 1 98 ? -20.337 -0.281 9.787 1.00 91.94 98 GLN A C 1
ATOM 740 O O . GLN A 1 98 ? -21.410 -0.436 10.367 1.00 91.94 98 GLN A O 1
ATOM 745 N N . ASN A 1 99 ? -19.388 -1.218 9.758 1.00 87.50 99 ASN A N 1
ATOM 746 C CA . ASN A 1 99 ? -19.516 -2.545 10.360 1.00 87.50 99 ASN A CA 1
ATOM 747 C C . ASN A 1 99 ? -18.960 -2.625 11.798 1.00 87.50 99 ASN A C 1
ATOM 749 O O . ASN A 1 99 ? -18.947 -3.709 12.375 1.00 87.50 99 ASN A O 1
ATOM 753 N N . ALA A 1 100 ? -18.513 -1.505 12.375 1.00 86.56 100 ALA A N 1
ATOM 754 C CA . ALA A 1 100 ? -17.930 -1.439 13.712 1.00 86.56 100 ALA A CA 1
ATOM 755 C C . ALA A 1 100 ? -18.842 -0.711 14.711 1.00 86.56 100 ALA A C 1
ATOM 757 O O . ALA A 1 100 ? -19.507 0.277 14.388 1.00 86.56 100 ALA A O 1
ATOM 758 N N . SER A 1 101 ? -18.832 -1.160 15.964 1.00 88.44 101 SER A N 1
ATOM 759 C CA . SER A 1 101 ? -19.410 -0.415 17.079 1.00 88.44 101 SER A CA 1
ATOM 760 C C . SER A 1 101 ? -18.600 0.854 17.415 1.00 88.44 101 SER A C 1
ATOM 762 O O . SER A 1 101 ? -17.493 1.092 16.926 1.00 88.44 101 SER A O 1
ATOM 764 N N . ARG A 1 102 ? -19.131 1.688 18.323 1.00 88.00 102 ARG A N 1
ATOM 765 C CA . ARG A 1 102 ? -18.429 2.887 18.823 1.00 88.00 102 ARG A CA 1
ATOM 766 C C . ARG A 1 102 ? -17.132 2.546 19.570 1.00 88.00 102 ARG A C 1
ATOM 768 O O . ARG A 1 102 ? -16.199 3.344 19.546 1.00 88.00 102 ARG A O 1
ATOM 775 N N . ASP A 1 103 ? -17.088 1.411 20.257 1.00 87.44 103 ASP A N 1
ATOM 776 C CA . ASP A 1 103 ? -15.909 0.899 20.959 1.00 87.44 103 ASP A CA 1
ATOM 777 C C . ASP A 1 103 ? -14.913 0.186 20.020 1.00 87.44 103 ASP A C 1
ATOM 779 O O . ASP A 1 103 ? -13.717 0.166 20.307 1.00 87.44 103 ASP A O 1
ATOM 783 N N . GLU A 1 104 ? -15.357 -0.266 18.844 1.00 85.94 104 GLU A N 1
ATOM 784 C CA . GLU A 1 104 ? -14.528 -0.928 17.826 1.00 85.94 104 GLU A CA 1
ATOM 785 C C . GLU A 1 104 ? -13.861 0.027 16.812 1.00 85.94 104 GLU A C 1
ATOM 787 O O . GLU A 1 104 ? -13.098 -0.433 15.963 1.00 85.94 104 GLU A O 1
ATOM 792 N N . ILE A 1 105 ? -14.065 1.352 16.893 1.00 84.69 105 ILE A N 1
ATOM 793 C CA . ILE A 1 105 ? -13.497 2.345 15.943 1.00 84.69 105 ILE A CA 1
ATOM 794 C C . ILE A 1 105 ? -11.983 2.162 15.744 1.00 84.69 105 ILE A C 1
ATOM 796 O O . ILE A 1 105 ? -11.484 2.179 14.617 1.00 84.69 105 ILE A O 1
ATOM 800 N N . ALA A 1 106 ? -11.235 1.944 16.829 1.00 81.50 106 ALA A N 1
ATOM 801 C CA . ALA A 1 106 ? -9.790 1.740 16.746 1.00 81.50 106 ALA A CA 1
ATOM 802 C C . ALA A 1 106 ? -9.412 0.425 16.043 1.00 81.50 10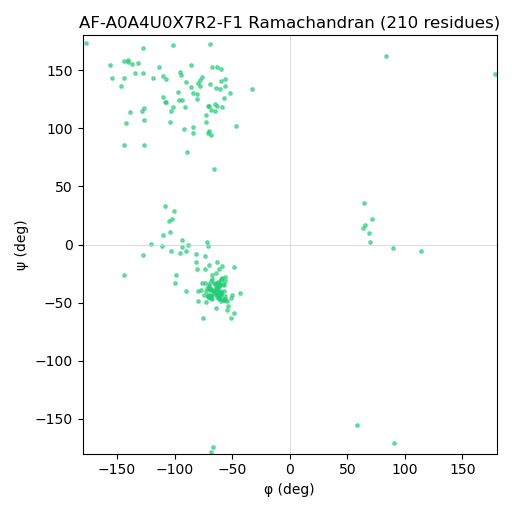6 ALA A C 1
ATOM 804 O O . ALA A 1 106 ? -8.329 0.334 15.470 1.00 81.50 106 ALA A O 1
ATOM 805 N N . THR A 1 107 ? -10.285 -0.580 16.073 1.00 80.69 107 THR A N 1
ATOM 806 C CA . THR A 1 107 ? -10.121 -1.851 15.360 1.00 80.69 107 THR A CA 1
ATOM 807 C C . THR A 1 107 ? -10.499 -1.689 13.886 1.00 80.69 107 THR A C 1
ATOM 809 O O . THR A 1 107 ? -9.722 -2.103 13.031 1.00 80.69 107 THR A O 1
ATOM 812 N N . ALA A 1 108 ? -11.561 -0.944 13.564 1.00 83.25 108 ALA A N 1
ATOM 813 C CA . ALA A 1 108 ? -11.916 -0.578 12.189 1.00 83.25 108 ALA A CA 1
ATOM 814 C C . ALA A 1 108 ? -10.783 0.144 11.436 1.00 83.25 108 ALA A C 1
ATOM 816 O O . ALA A 1 108 ? -10.426 -0.237 10.318 1.00 83.25 108 ALA A O 1
ATOM 817 N N . VAL A 1 109 ? -10.162 1.145 12.071 1.00 83.56 109 VAL A N 1
ATOM 818 C CA . VAL A 1 109 ? -9.027 1.892 11.498 1.00 83.56 109 VAL A CA 1
ATOM 819 C C . VAL A 1 109 ? -7.802 0.991 11.279 1.00 83.56 109 VAL A C 1
ATOM 821 O O . VAL A 1 109 ? -7.116 1.122 10.268 1.00 83.56 109 VAL A O 1
ATOM 824 N N . ARG A 1 110 ? -7.541 0.024 12.172 1.00 79.94 110 ARG A N 1
ATOM 825 C CA . ARG A 1 110 ? -6.457 -0.965 11.990 1.00 79.94 110 ARG A CA 1
ATOM 826 C C . ARG A 1 110 ? -6.743 -1.929 10.851 1.00 79.94 110 ARG A C 1
ATOM 828 O O . ARG A 1 110 ? -5.844 -2.193 10.061 1.00 79.94 110 ARG A O 1
ATOM 835 N N . THR A 1 111 ? -7.968 -2.444 10.770 1.00 81.75 111 THR A N 1
ATOM 836 C CA . THR A 1 111 ? -8.389 -3.359 9.706 1.00 81.75 111 THR A CA 1
ATOM 837 C C . THR A 1 111 ? -8.247 -2.695 8.340 1.00 81.75 111 THR A C 1
ATOM 839 O O . THR A 1 111 ? -7.695 -3.316 7.438 1.00 81.75 111 THR A O 1
ATOM 842 N N . HIS A 1 112 ? -8.604 -1.410 8.208 1.00 86.88 112 HIS A N 1
ATOM 843 C CA . HIS A 1 112 ? -8.273 -0.618 7.018 1.00 86.88 112 HIS A CA 1
ATOM 844 C C . HIS A 1 112 ? -6.763 -0.633 6.716 1.00 86.88 112 HIS A C 1
ATOM 846 O O . HIS A 1 112 ? -6.363 -1.046 5.629 1.00 86.88 112 HIS A O 1
ATOM 852 N N . SER A 1 113 ? -5.911 -0.234 7.669 1.00 82.81 113 SER A N 1
ATOM 853 C CA . SER A 1 113 ? -4.460 -0.153 7.432 1.00 82.81 113 SER A CA 1
ATOM 854 C C . SER A 1 113 ? -3.826 -1.503 7.079 1.00 82.81 113 SER A C 1
ATOM 856 O O . SER A 1 113 ? -2.903 -1.546 6.268 1.00 82.81 113 SER A O 1
ATOM 858 N N . LEU A 1 114 ? -4.328 -2.608 7.642 1.00 79.88 114 LEU A N 1
ATOM 859 C CA . LEU A 1 114 ? -3.885 -3.960 7.295 1.00 79.88 114 LEU A CA 1
ATOM 860 C C . LEU A 1 114 ? -4.352 -4.372 5.888 1.00 79.88 114 LEU A C 1
ATOM 862 O O . LEU A 1 114 ? -3.539 -4.889 5.125 1.00 79.88 114 LEU A O 1
ATOM 866 N N . LEU A 1 115 ? -5.616 -4.111 5.527 1.00 84.44 115 LEU A N 1
ATOM 867 C CA . LEU A 1 115 ? -6.174 -4.416 4.200 1.00 84.44 115 LEU A CA 1
ATOM 868 C C . LEU A 1 115 ? -5.493 -3.641 3.071 1.00 84.44 115 LEU A C 1
ATOM 870 O O . LEU A 1 115 ? -5.329 -4.159 1.965 1.00 84.44 115 LEU A O 1
ATOM 874 N N . ARG A 1 116 ? -5.140 -2.381 3.334 1.00 88.06 116 ARG A N 1
ATOM 875 C CA . ARG A 1 116 ? -4.600 -1.471 2.324 1.00 88.06 116 ARG A CA 1
ATOM 876 C C . ARG A 1 116 ? -3.077 -1.543 2.245 1.00 88.06 116 ARG A C 1
ATOM 878 O O . ARG A 1 116 ? -2.562 -1.624 1.139 1.00 88.06 116 ARG A O 1
ATOM 885 N N . GLY A 1 117 ? -2.356 -1.653 3.366 1.00 82.38 117 GLY A N 1
ATOM 886 C CA . GLY A 1 117 ? -0.885 -1.613 3.409 1.00 82.38 117 GLY A CA 1
ATOM 887 C C . GLY A 1 117 ? -0.171 -2.511 2.386 1.00 82.38 117 GLY A C 1
ATOM 888 O O . GLY A 1 117 ? 0.560 -2.009 1.532 1.00 82.38 117 GLY A O 1
ATOM 889 N N . ASP A 1 118 ? -0.408 -3.830 2.414 1.00 82.31 118 ASP A N 1
ATOM 890 C CA . ASP A 1 118 ? 0.219 -4.743 1.439 1.00 82.31 118 ASP A CA 1
ATOM 891 C C . ASP A 1 118 ? -0.271 -4.482 0.006 1.00 82.31 118 ASP A C 1
ATOM 893 O O . ASP A 1 118 ? 0.523 -4.549 -0.933 1.00 82.31 118 ASP A O 1
ATOM 897 N N . ARG A 1 119 ? -1.567 -4.194 -0.184 1.00 90.00 119 ARG A N 1
ATOM 898 C CA . ARG A 1 119 ? -2.168 -3.962 -1.508 1.00 90.00 119 ARG A CA 1
ATOM 899 C C . ARG A 1 119 ? -1.565 -2.742 -2.195 1.00 90.00 119 ARG A C 1
ATOM 901 O O . ARG A 1 119 ? -1.176 -2.828 -3.359 1.00 90.00 119 ARG A O 1
ATOM 908 N N . VAL A 1 120 ? -1.426 -1.655 -1.451 1.00 89.69 120 VAL A N 1
ATOM 909 C CA . VAL A 1 120 ? -0.821 -0.391 -1.868 1.00 89.69 120 VAL A CA 1
ATOM 910 C C . VAL A 1 120 ? 0.653 -0.570 -2.196 1.00 89.69 120 VAL A C 1
ATOM 912 O O . VAL A 1 120 ? 1.063 -0.306 -3.327 1.00 89.69 120 VAL A O 1
ATOM 915 N N . ALA A 1 121 ? 1.434 -1.119 -1.259 1.00 85.38 121 ALA A N 1
ATOM 916 C CA . ALA A 1 121 ? 2.859 -1.370 -1.461 1.00 85.38 121 ALA A CA 1
ATOM 917 C C . ALA A 1 121 ? 3.116 -2.315 -2.649 1.00 85.38 121 ALA A C 1
ATOM 919 O O . ALA A 1 121 ? 4.129 -2.195 -3.338 1.00 85.38 121 ALA A O 1
ATOM 920 N N . THR A 1 122 ? 2.186 -3.233 -2.930 1.00 88.06 122 THR A N 1
ATOM 921 C CA . THR A 1 122 ? 2.218 -4.085 -4.125 1.00 88.06 122 THR A CA 1
ATOM 922 C C . THR A 1 122 ? 1.881 -3.284 -5.386 1.00 88.06 122 THR A C 1
ATOM 924 O O . THR A 1 122 ? 2.632 -3.327 -6.359 1.00 88.06 122 THR A O 1
ATOM 927 N N . ALA A 1 123 ? 0.801 -2.500 -5.390 1.00 90.50 123 ALA A N 1
ATOM 928 C CA . ALA A 1 123 ? 0.404 -1.682 -6.536 1.00 90.50 123 ALA A CA 1
ATOM 929 C C . ALA A 1 123 ? 1.468 -0.629 -6.917 1.00 90.50 123 ALA A C 1
ATOM 931 O O . ALA A 1 123 ? 1.664 -0.359 -8.103 1.00 90.50 123 ALA A O 1
ATOM 932 N N . GLN A 1 124 ? 2.202 -0.068 -5.951 1.00 88.19 124 GLN A N 1
ATOM 933 C CA . GLN A 1 124 ? 3.291 0.887 -6.199 1.00 88.19 124 GLN A CA 1
ATOM 934 C C . GLN A 1 124 ? 4.429 0.279 -7.045 1.00 88.19 124 GLN A C 1
ATOM 936 O O . GLN A 1 124 ? 4.964 0.962 -7.925 1.00 88.19 124 GLN A O 1
ATOM 941 N N . LEU A 1 125 ? 4.749 -1.015 -6.879 1.00 88.50 125 LEU A N 1
ATOM 942 C CA . LEU A 1 125 ? 5.760 -1.719 -7.693 1.00 88.50 125 LEU A CA 1
ATOM 943 C C . LEU A 1 125 ? 5.419 -1.726 -9.193 1.00 88.50 125 LEU A C 1
ATOM 945 O O . LEU A 1 125 ? 6.322 -1.680 -10.034 1.00 88.50 125 LEU A O 1
ATOM 949 N N . LEU A 1 126 ? 4.128 -1.702 -9.547 1.00 90.75 126 LEU A N 1
ATOM 950 C CA . LEU A 1 126 ? 3.681 -1.574 -10.936 1.00 90.75 126 LEU A CA 1
ATOM 951 C C . LEU A 1 126 ? 4.118 -0.239 -11.559 1.00 90.75 126 LEU A C 1
ATOM 953 O O . LEU A 1 126 ? 4.403 -0.184 -12.753 1.00 90.75 126 LEU A O 1
ATOM 957 N N . GLY A 1 127 ? 4.212 0.829 -10.759 1.00 90.44 127 GLY A N 1
ATOM 958 C CA . GLY A 1 127 ? 4.703 2.133 -11.202 1.00 90.44 127 GLY A CA 1
ATOM 959 C C . GLY A 1 127 ? 6.151 2.080 -11.679 1.00 90.44 127 GLY A C 1
ATOM 960 O O . GLY A 1 127 ? 6.455 2.611 -12.749 1.00 90.44 127 GLY A O 1
ATOM 961 N N . PHE A 1 128 ? 7.016 1.381 -10.941 1.00 90.06 128 PHE A N 1
ATOM 962 C CA . PHE A 1 128 ? 8.416 1.161 -11.311 1.00 90.06 128 PHE A CA 1
ATOM 963 C C . PHE A 1 128 ? 8.545 0.274 -12.552 1.00 90.06 128 PHE A C 1
ATOM 965 O O . PHE A 1 128 ? 9.231 0.652 -13.500 1.00 90.06 128 PHE A O 1
ATOM 972 N N . TYR A 1 129 ? 7.813 -0.843 -12.589 1.00 91.50 129 TYR A N 1
ATOM 973 C CA . TYR A 1 129 ? 7.775 -1.749 -13.740 1.00 91.50 129 TYR A CA 1
ATOM 974 C C . TYR A 1 129 ? 7.321 -1.041 -15.030 1.00 91.50 129 TYR A C 1
ATOM 976 O O . TYR A 1 129 ? 7.957 -1.156 -16.079 1.00 91.50 129 TYR A O 1
ATOM 984 N N . ASN A 1 130 ? 6.239 -0.259 -14.959 1.00 91.81 130 ASN A N 1
ATOM 985 C CA . ASN A 1 130 ? 5.743 0.504 -16.103 1.00 91.81 130 ASN A CA 1
ATOM 986 C C . ASN A 1 130 ? 6.680 1.664 -16.473 1.00 91.81 130 ASN A C 1
ATOM 988 O O . ASN A 1 130 ? 6.860 1.916 -17.661 1.00 91.81 130 ASN A O 1
ATOM 992 N N . ALA A 1 131 ? 7.300 2.351 -15.504 1.00 90.50 131 ALA A N 1
ATOM 993 C CA . ALA A 1 131 ? 8.282 3.403 -15.788 1.00 90.50 131 ALA A CA 1
ATOM 994 C C . ALA A 1 131 ? 9.466 2.854 -16.585 1.00 90.50 131 ALA A C 1
ATOM 996 O O . ALA A 1 131 ? 9.795 3.391 -17.638 1.00 90.50 131 ALA A O 1
ATOM 997 N N . GLU A 1 132 ? 10.041 1.738 -16.139 1.00 88.75 132 GLU A N 1
ATOM 998 C CA . GLU A 1 132 ? 11.103 1.034 -16.851 1.00 88.75 132 GLU A CA 1
ATOM 999 C C . GLU A 1 132 ? 10.674 0.638 -18.270 1.00 88.75 132 GLU A C 1
ATOM 1001 O O . GLU A 1 132 ? 11.369 0.951 -19.237 1.00 88.75 132 GLU A O 1
ATOM 1006 N N . ARG A 1 133 ? 9.484 0.046 -18.419 1.00 86.50 133 ARG A N 1
ATOM 1007 C CA . ARG A 1 133 ? 8.926 -0.336 -19.722 1.00 86.50 133 ARG A C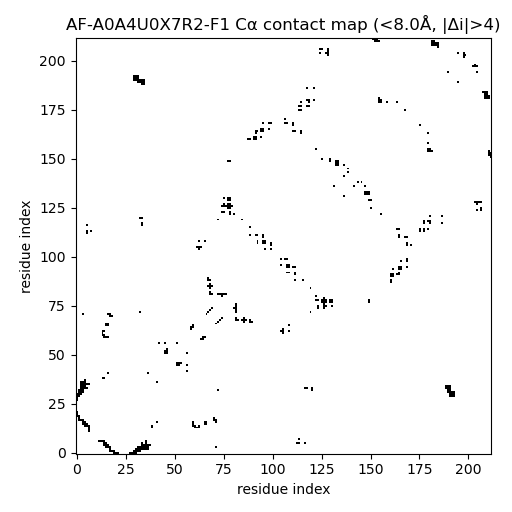A 1
ATOM 1008 C C . ARG A 1 133 ? 8.743 0.857 -20.666 1.00 86.50 133 ARG A C 1
ATOM 1010 O O . ARG A 1 133 ? 9.063 0.737 -21.844 1.00 86.50 133 ARG A O 1
ATOM 1017 N N . PHE A 1 134 ? 8.266 2.000 -20.176 1.00 86.81 134 PHE A N 1
ATOM 1018 C CA . PHE A 1 134 ? 8.082 3.205 -20.990 1.00 86.81 134 PHE A CA 1
ATOM 1019 C C . PHE A 1 134 ? 9.387 3.950 -21.301 1.00 86.81 134 PHE A C 1
ATOM 1021 O O . PHE A 1 134 ? 9.494 4.542 -22.369 1.00 86.81 134 PHE A O 1
ATOM 1028 N N . GLN A 1 135 ? 10.361 3.945 -20.387 1.00 86.81 135 GLN A N 1
ATOM 1029 C CA . GLN A 1 135 ? 11.557 4.795 -20.474 1.00 86.81 135 GLN A CA 1
ATOM 1030 C C . GLN A 1 135 ? 12.794 4.075 -21.025 1.00 86.81 135 GLN A C 1
ATOM 1032 O O . GLN A 1 135 ? 13.673 4.734 -21.573 1.00 86.81 135 GLN A O 1
ATOM 1037 N N . LYS A 1 136 ? 12.886 2.746 -20.869 1.00 84.06 136 LYS A N 1
ATOM 1038 C CA . LYS A 1 136 ? 14.059 1.943 -21.263 1.00 84.06 136 LYS A CA 1
ATOM 1039 C C . LYS A 1 136 ? 13.816 1.016 -22.460 1.00 84.06 136 LYS A C 1
ATOM 1041 O O . LYS A 1 136 ? 14.745 0.327 -22.872 1.00 84.06 136 LYS A O 1
ATOM 1046 N N . THR A 1 137 ? 12.605 0.973 -23.028 1.00 82.25 137 THR A N 1
ATOM 1047 C CA . THR A 1 137 ? 12.384 0.236 -24.285 1.00 82.25 137 THR A CA 1
ATOM 1048 C C . THR A 1 137 ? 13.073 0.970 -25.432 1.00 82.25 137 THR A C 1
ATOM 1050 O O . THR A 1 137 ? 12.714 2.103 -25.745 1.00 82.25 137 THR A O 1
ATOM 1053 N N . ASP A 1 138 ? 14.026 0.307 -26.084 1.00 81.94 138 ASP A N 1
ATOM 1054 C CA . ASP A 1 138 ? 14.634 0.786 -27.325 1.00 81.94 138 ASP A CA 1
ATOM 1055 C C . ASP A 1 138 ? 13.614 0.702 -28.473 1.00 81.94 138 ASP A C 1
ATOM 1057 O O . ASP A 1 138 ? 13.384 -0.360 -29.058 1.00 81.94 138 ASP A O 1
ATOM 1061 N N . VAL A 1 139 ? 12.980 1.843 -28.761 1.00 76.69 139 VAL A N 1
ATOM 1062 C CA . VAL A 1 139 ? 11.952 2.006 -29.800 1.00 76.69 139 VAL A CA 1
ATOM 1063 C C . VAL A 1 139 ? 12.469 1.766 -31.221 1.00 76.69 139 VAL A C 1
ATOM 1065 O O . VAL A 1 139 ? 11.684 1.376 -32.084 1.00 76.69 139 VAL A O 1
ATOM 1068 N N . GLU A 1 140 ? 13.770 1.936 -31.469 1.00 78.06 140 GLU A N 1
ATOM 1069 C CA . GLU A 1 140 ? 14.375 1.633 -32.769 1.00 78.06 140 GLU A CA 1
ATOM 1070 C C . GLU A 1 140 ? 14.558 0.115 -32.927 1.00 78.06 140 GLU A C 1
ATOM 1072 O O . GLU A 1 140 ? 14.271 -0.435 -33.992 1.00 78.06 140 GLU A O 1
ATOM 1077 N N . ALA A 1 141 ? 14.943 -0.585 -31.852 1.00 79.44 141 ALA A N 1
ATOM 1078 C CA . ALA A 1 141 ? 15.103 -2.041 -31.854 1.00 79.44 141 ALA A CA 1
ATOM 1079 C C . ALA A 1 141 ? 13.776 -2.818 -31.942 1.00 79.44 141 A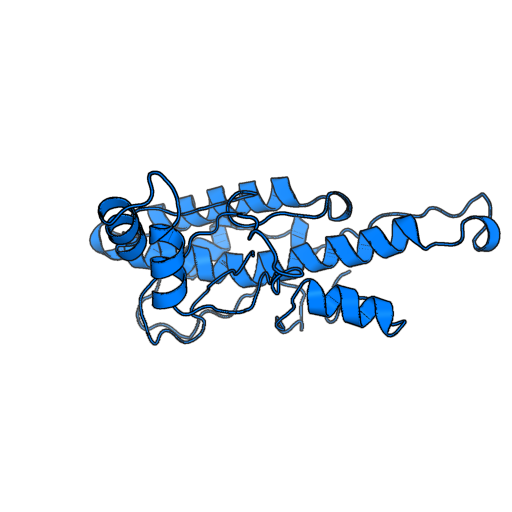LA A C 1
ATOM 1081 O O . ALA A 1 141 ? 13.733 -3.870 -32.580 1.00 79.44 141 ALA A O 1
ATOM 1082 N N . VAL A 1 142 ? 12.687 -2.330 -31.327 1.00 74.50 142 VAL A N 1
ATOM 1083 C CA . VAL A 1 142 ? 11.363 -2.985 -31.440 1.00 74.50 142 VAL A CA 1
ATOM 1084 C C . VAL A 1 142 ? 10.611 -2.639 -32.734 1.00 74.50 142 VAL A C 1
ATOM 1086 O O . VAL A 1 142 ? 9.683 -3.356 -33.108 1.00 74.50 142 VAL A O 1
ATOM 1089 N N . GLY A 1 143 ? 11.037 -1.596 -33.453 1.00 72.44 143 GLY A N 1
ATOM 1090 C CA . GLY A 1 143 ? 10.483 -1.194 -34.745 1.00 72.44 143 GLY A CA 1
ATOM 1091 C C . GLY A 1 143 ? 9.224 -0.320 -34.657 1.00 72.44 143 GLY A C 1
ATOM 1092 O O . GLY A 1 143 ? 8.528 -0.265 -33.646 1.00 72.44 143 GLY A O 1
ATOM 1093 N N . LYS A 1 144 ? 8.909 0.370 -35.763 1.00 68.00 144 LYS A N 1
ATOM 1094 C CA . LYS A 1 144 ? 7.919 1.469 -35.813 1.00 68.00 144 LYS A CA 1
ATOM 1095 C C . LYS A 1 144 ? 6.478 1.096 -35.438 1.00 68.00 144 LYS A C 1
ATOM 1097 O O . LYS A 1 144 ? 5.717 1.983 -35.067 1.00 68.00 144 LYS A O 1
ATOM 1102 N N . ASP A 1 145 ? 6.113 -0.181 -35.521 1.00 71.19 145 ASP A N 1
ATOM 1103 C CA . ASP A 1 145 ? 4.773 -0.679 -35.178 1.00 71.19 145 ASP A CA 1
ATOM 1104 C C . ASP A 1 145 ? 4.658 -1.181 -33.723 1.00 71.19 145 ASP A C 1
ATOM 1106 O O . ASP A 1 145 ? 3.578 -1.587 -33.279 1.00 71.19 145 ASP A O 1
ATOM 1110 N N . ALA A 1 146 ? 5.753 -1.164 -32.956 1.00 70.19 146 ALA A N 1
ATOM 1111 C CA . ALA A 1 146 ? 5.774 -1.659 -31.588 1.00 70.19 146 ALA A CA 1
ATOM 1112 C C . ALA A 1 146 ? 5.007 -0.745 -30.624 1.00 70.19 146 ALA A C 1
ATOM 1114 O O . ALA A 1 146 ? 5.356 0.411 -30.383 1.00 70.19 146 ALA A O 1
ATOM 1115 N N . LYS A 1 147 ? 3.969 -1.303 -29.997 1.00 74.62 147 LYS A N 1
ATOM 1116 C CA . LYS A 1 147 ? 3.161 -0.603 -28.995 1.00 74.62 147 LYS A CA 1
ATOM 1117 C C . LYS A 1 147 ? 3.717 -0.847 -27.597 1.00 74.62 147 LYS A C 1
ATOM 1119 O O . LYS A 1 147 ? 3.420 -1.863 -26.969 1.00 74.62 147 LYS A O 1
ATOM 1124 N N . VAL A 1 148 ? 4.487 0.112 -27.087 1.00 81.19 148 VAL A N 1
ATOM 1125 C CA . VAL A 1 148 ? 4.863 0.149 -25.668 1.00 81.19 148 VAL A CA 1
ATOM 1126 C C . VAL A 1 148 ? 3.632 0.552 -24.853 1.00 81.19 148 VAL A C 1
ATOM 1128 O O . VAL A 1 148 ? 3.211 1.705 -24.870 1.00 81.19 148 VAL A O 1
ATOM 1131 N N . SER A 1 149 ? 3.024 -0.413 -24.166 1.00 84.75 149 SER A N 1
ATOM 1132 C CA . SER A 1 149 ? 1.845 -0.213 -23.315 1.00 84.75 149 SER A CA 1
ATOM 1133 C C . SER A 1 149 ? 2.166 -0.442 -21.840 1.00 84.75 149 SER A C 1
ATOM 1135 O O . SER A 1 149 ? 3.023 -1.268 -21.513 1.00 84.75 149 SER A O 1
ATOM 1137 N N . ALA A 1 150 ? 1.418 0.216 -20.951 1.00 86.38 150 ALA A N 1
ATOM 1138 C CA . ALA A 1 150 ? 1.400 -0.127 -19.532 1.00 86.38 150 ALA A CA 1
ATOM 1139 C C . ALA A 1 150 ? 0.934 -1.577 -19.337 1.00 86.38 150 ALA A C 1
ATOM 1141 O O . ALA A 1 150 ? 0.128 -2.097 -20.117 1.00 86.38 150 ALA A O 1
ATOM 1142 N N . LYS A 1 151 ? 1.403 -2.208 -18.261 1.00 88.75 151 LYS A N 1
ATOM 1143 C CA . LYS A 1 151 ? 0.773 -3.400 -17.704 1.00 88.75 151 LYS A CA 1
ATOM 1144 C C . LYS A 1 151 ? -0.361 -2.962 -16.773 1.00 88.75 151 LYS A C 1
ATOM 1146 O O . LYS A 1 151 ? -0.158 -2.097 -15.923 1.00 88.75 151 LYS A O 1
ATOM 1151 N N . LEU A 1 152 ? -1.541 -3.551 -16.964 1.00 88.19 152 LEU A N 1
ATOM 1152 C CA . LEU A 1 152 ? -2.774 -3.278 -16.220 1.00 88.19 152 LEU A CA 1
ATOM 1153 C C . LEU A 1 152 ? -3.310 -4.619 -15.683 1.00 88.19 152 LEU A C 1
ATOM 1155 O O . LEU A 1 152 ? -4.079 -5.276 -16.382 1.00 88.19 152 LEU A O 1
ATOM 1159 N N . PRO A 1 153 ? -2.838 -5.082 -14.512 1.00 90.88 153 PRO A N 1
ATOM 1160 C CA . PRO A 1 153 ? -3.130 -6.422 -14.013 1.00 90.88 153 PRO A CA 1
ATOM 1161 C C . PRO A 1 153 ? -4.556 -6.519 -13.455 1.00 90.88 153 PRO A C 1
ATOM 1163 O O . PRO A 1 153 ? -5.060 -5.580 -12.830 1.00 90.88 153 PRO A O 1
ATOM 1166 N N . LYS A 1 154 ? -5.203 -7.670 -13.649 1.00 91.06 154 LYS A N 1
ATOM 1167 C CA . LYS A 1 154 ? -6.627 -7.875 -13.351 1.00 91.06 154 LYS A CA 1
ATOM 1168 C C . LYS A 1 154 ? -6.981 -7.686 -11.879 1.00 91.06 154 LYS A C 1
ATOM 1170 O O . LYS A 1 154 ? -7.971 -7.028 -11.568 1.00 91.06 154 LYS A O 1
ATOM 1175 N N . TRP A 1 155 ? -6.136 -8.191 -10.979 1.00 91.06 155 TRP A N 1
ATOM 1176 C CA . TRP A 1 155 ? -6.338 -8.138 -9.525 1.00 91.06 155 TRP A CA 1
ATOM 1177 C C . TRP A 1 155 ? -6.465 -6.709 -8.956 1.00 91.06 155 TRP A C 1
ATOM 1179 O O . TRP A 1 155 ? -6.991 -6.528 -7.855 1.00 91.06 155 TRP A O 1
ATOM 1189 N N . ILE A 1 156 ? -6.019 -5.681 -9.693 1.00 91.50 156 ILE A N 1
ATOM 1190 C CA . ILE A 1 156 ? -6.257 -4.285 -9.317 1.00 91.50 156 ILE A CA 1
ATOM 1191 C C . ILE A 1 156 ? -7.713 -3.912 -9.615 1.00 91.50 156 ILE A C 1
ATOM 1193 O O . ILE A 1 156 ? -8.464 -3.640 -8.682 1.00 91.50 156 ILE A O 1
ATOM 1197 N N . TYR A 1 157 ? -8.126 -3.944 -10.888 1.00 88.31 157 TYR A N 1
ATOM 1198 C CA . TYR A 1 157 ? -9.415 -3.391 -11.328 1.00 88.31 157 TYR A CA 1
ATOM 1199 C C . TYR A 1 157 ? -10.632 -4.304 -11.099 1.00 88.31 157 TYR A C 1
ATOM 1201 O O . TYR A 1 157 ? -11.758 -3.857 -11.298 1.00 88.31 157 TYR A O 1
ATOM 1209 N N . THR A 1 158 ? -10.442 -5.564 -10.689 1.00 90.00 158 THR A N 1
ATOM 1210 C CA . THR A 1 158 ? -11.543 -6.461 -10.276 1.00 90.00 158 THR A CA 1
ATOM 1211 C C . THR A 1 158 ? -11.659 -6.639 -8.761 1.00 90.00 158 THR A C 1
ATOM 1213 O O . THR A 1 158 ? -12.348 -7.556 -8.318 1.00 90.00 158 THR A O 1
ATOM 1216 N N . SER A 1 159 ? -10.954 -5.837 -7.959 1.00 88.25 159 SER A N 1
ATOM 1217 C CA . SER A 1 159 ? -11.053 -5.901 -6.497 1.00 88.25 159 SER A CA 1
ATOM 1218 C C . SER A 1 159 ? -12.295 -5.171 -5.994 1.00 88.25 159 SER A C 1
ATOM 1220 O O . SER A 1 159 ? -12.586 -4.065 -6.440 1.00 88.25 159 SER A O 1
ATOM 1222 N N . ASP A 1 160 ? -12.970 -5.761 -5.009 1.00 90.19 160 ASP A N 1
ATOM 1223 C CA . ASP A 1 160 ? -14.051 -5.127 -4.256 1.00 90.19 160 ASP A CA 1
ATOM 1224 C C . ASP A 1 160 ? -13.522 -4.706 -2.864 1.00 90.19 160 ASP A C 1
ATOM 1226 O O . ASP A 1 160 ? -13.262 -5.575 -2.020 1.00 90.19 160 ASP A O 1
ATOM 1230 N N . PRO A 1 161 ? -13.287 -3.401 -2.619 1.00 85.88 161 PRO A N 1
ATOM 1231 C CA . PRO A 1 161 ? -12.775 -2.904 -1.341 1.00 85.88 161 PRO A CA 1
ATOM 1232 C C . PRO A 1 161 ? -13.817 -2.912 -0.208 1.00 85.88 161 PRO A C 1
ATOM 1234 O O . PRO A 1 161 ? -13.421 -2.908 0.960 1.00 85.88 161 PRO A O 1
ATOM 1237 N N . GLU A 1 162 ? -15.117 -2.925 -0.521 1.00 86.62 162 GLU A N 1
ATOM 1238 C CA . GLU A 1 162 ? -16.211 -2.918 0.461 1.00 86.62 162 GLU A CA 1
ATOM 1239 C C . GLU A 1 162 ? -16.423 -4.327 1.027 1.00 86.62 162 GLU A C 1
ATOM 1241 O O . GLU A 1 162 ? -16.387 -4.527 2.244 1.00 86.62 162 GLU A O 1
ATOM 1246 N N . TYR A 1 163 ? -16.515 -5.328 0.146 1.00 77.69 163 TYR A N 1
ATOM 1247 C CA . TYR A 1 163 ? -16.635 -6.736 0.529 1.00 77.69 163 TYR A CA 1
ATOM 1248 C C . TYR A 1 163 ? -15.480 -7.187 1.439 1.00 77.69 163 TYR A C 1
ATOM 1250 O O . TYR A 1 163 ? -15.696 -7.822 2.473 1.00 77.69 163 TYR A O 1
ATOM 1258 N N . LYS A 1 164 ? -14.239 -6.804 1.101 1.00 77.19 164 LYS A N 1
ATOM 1259 C CA . LYS A 1 164 ? -13.044 -7.178 1.877 1.00 77.19 164 LYS A CA 1
ATOM 1260 C C . LYS A 1 164 ? -12.986 -6.537 3.264 1.00 77.19 164 LYS A C 1
ATOM 1262 O O . LYS A 1 164 ? -12.441 -7.150 4.183 1.00 77.19 164 LYS A O 1
ATOM 1267 N N . ALA A 1 165 ? -13.560 -5.348 3.441 1.00 76.94 165 ALA A N 1
ATOM 1268 C CA . ALA A 1 165 ? -13.676 -4.716 4.752 1.00 76.94 165 ALA A CA 1
ATOM 1269 C C . ALA A 1 165 ? -14.649 -5.480 5.666 1.00 76.94 165 ALA A C 1
ATOM 1271 O O . ALA A 1 165 ? -14.305 -5.780 6.812 1.00 76.94 165 ALA A O 1
ATOM 1272 N N . ALA A 1 166 ? -15.821 -5.854 5.143 1.00 69.88 166 ALA A N 1
ATOM 1273 C CA . ALA A 1 166 ? -16.875 -6.524 5.907 1.00 69.88 166 ALA A CA 1
ATOM 1274 C C . ALA A 1 166 ? -16.453 -7.899 6.468 1.00 69.88 166 ALA A C 1
ATOM 1276 O O . ALA A 1 166 ? -16.791 -8.231 7.602 1.00 69.88 166 ALA A O 1
ATOM 1277 N N . GLU A 1 167 ? -15.667 -8.688 5.723 1.00 69.69 167 GLU A N 1
ATOM 1278 C CA . GLU A 1 167 ? -15.175 -9.999 6.190 1.00 69.69 167 GLU A CA 1
ATOM 1279 C C . GLU A 1 167 ? -14.124 -9.911 7.321 1.00 69.69 167 GLU A C 1
ATOM 1281 O O . GLU A 1 167 ? -13.869 -10.902 8.011 1.00 69.69 167 GLU A O 1
ATOM 1286 N N . SER A 1 168 ? -13.498 -8.744 7.515 1.00 68.56 168 SER A N 1
ATOM 1287 C CA . SER A 1 168 ? -12.214 -8.616 8.227 1.00 68.56 168 SER A CA 1
ATOM 1288 C C . SER A 1 168 ? -12.309 -8.080 9.665 1.00 68.56 168 SER A C 1
ATOM 1290 O O . SER A 1 168 ? -11.305 -8.036 10.379 1.00 68.56 168 SER A O 1
ATOM 1292 N N . LEU A 1 169 ? -13.492 -7.666 10.127 1.00 63.72 169 LEU A N 1
ATOM 1293 C CA . LEU A 1 169 ? -13.697 -7.091 11.465 1.00 63.72 169 LEU A CA 1
ATOM 1294 C C . LEU A 1 169 ? -14.002 -8.164 12.513 1.00 63.72 169 LEU A C 1
ATOM 1296 O O . LEU A 1 169 ? -15.154 -8.393 12.878 1.00 63.72 169 LEU A O 1
ATOM 1300 N N . ARG A 1 170 ? -12.962 -8.845 13.006 1.00 64.69 170 ARG A N 1
ATOM 1301 C CA . ARG A 1 170 ? -13.092 -9.808 14.113 1.00 64.69 170 ARG A CA 1
ATOM 1302 C C . ARG A 1 170 ? -11.891 -9.752 15.054 1.00 64.69 170 ARG A C 1
ATOM 1304 O O . ARG A 1 170 ? -10.831 -10.297 14.742 1.00 64.69 170 ARG A O 1
ATOM 1311 N N . GLU A 1 171 ? -12.056 -9.151 16.235 1.00 61.09 171 GLU A N 1
ATOM 1312 C CA . GLU A 1 171 ? -11.047 -9.276 17.295 1.00 61.09 171 GLU A CA 1
ATOM 1313 C C . GLU A 1 171 ? -10.846 -10.748 17.694 1.00 61.09 171 GLU A C 1
ATOM 1315 O O . GLU A 1 171 ? -11.791 -11.535 17.747 1.00 61.09 171 GLU A O 1
ATOM 1320 N N . GLY A 1 172 ? -9.591 -11.138 17.943 1.00 61.28 172 GLY A N 1
ATOM 1321 C CA . GLY A 1 172 ? -9.233 -12.525 18.269 1.00 61.28 172 GLY A CA 1
ATOM 1322 C C . GLY A 1 172 ? -9.388 -13.526 17.114 1.00 61.28 172 GLY A C 1
ATOM 1323 O O . GLY A 1 172 ? -9.298 -14.731 17.345 1.00 61.28 172 GLY A O 1
ATOM 1324 N N . GLY A 1 173 ? -9.629 -13.053 15.885 1.00 64.06 173 GLY A N 1
ATOM 1325 C CA . GLY A 1 173 ? -9.636 -13.880 14.681 1.00 64.06 173 GLY A CA 1
ATOM 1326 C C . GLY A 1 173 ? -8.252 -14.414 14.288 1.00 64.06 173 GLY A C 1
ATOM 1327 O O . GLY A 1 173 ? -7.241 -14.163 14.945 1.00 64.06 173 GLY A O 1
ATOM 1328 N N . GLN A 1 174 ? -8.208 -15.152 13.177 1.00 64.44 174 GLN A N 1
ATOM 1329 C CA . GLN A 1 174 ? -6.939 -15.507 12.532 1.00 64.44 174 GLN A CA 1
ATOM 1330 C C . GLN A 1 174 ? -6.220 -14.235 12.041 1.00 64.44 174 GLN A C 1
ATOM 1332 O O . GLN A 1 174 ? -6.901 -13.258 11.719 1.00 64.44 174 GLN A O 1
ATOM 1337 N N . PRO A 1 175 ? -4.875 -14.231 11.944 1.00 67.62 175 PRO A N 1
ATOM 1338 C CA . PRO A 1 175 ? -4.136 -13.120 11.351 1.00 67.62 175 PRO A CA 1
ATOM 1339 C C . PRO A 1 175 ? -4.694 -12.766 9.971 1.00 67.62 175 PRO A C 1
ATOM 1341 O O . PRO A 1 175 ? -4.884 -13.653 9.135 1.00 67.62 175 PRO A O 1
ATOM 1344 N N . LEU A 1 176 ? -4.962 -11.479 9.734 1.00 71.12 176 LEU A N 1
ATOM 1345 C CA . LEU A 1 176 ? -5.528 -11.035 8.467 1.00 71.12 176 LEU A CA 1
ATOM 1346 C C . LEU A 1 176 ? -4.529 -11.292 7.335 1.00 71.12 176 LEU A C 1
ATOM 1348 O O . LEU A 1 176 ? -3.455 -10.692 7.290 1.00 71.12 176 LEU A O 1
ATOM 1352 N N . MET A 1 177 ? -4.895 -12.186 6.419 1.00 69.62 177 MET A N 1
ATOM 1353 C CA . MET A 1 177 ? -4.094 -12.507 5.246 1.00 69.62 177 MET A CA 1
ATOM 1354 C C . MET A 1 177 ? -4.707 -11.822 4.027 1.00 69.62 177 MET A C 1
ATOM 1356 O O . MET A 1 177 ? -5.832 -12.126 3.628 1.00 69.62 177 MET A O 1
ATOM 1360 N N . ASN A 1 178 ? -3.972 -10.875 3.449 1.00 76.88 178 ASN A N 1
ATOM 1361 C CA . ASN A 1 178 ? -4.453 -10.104 2.312 1.00 76.88 178 ASN A CA 1
ATOM 1362 C C . ASN A 1 178 ? -4.662 -11.000 1.085 1.00 76.88 178 ASN A C 1
ATOM 1364 O O . ASN A 1 178 ? -3.741 -11.650 0.601 1.00 76.88 178 ASN A O 1
ATOM 1368 N N . THR A 1 179 ? -5.902 -11.016 0.591 1.00 82.44 179 THR A N 1
ATOM 1369 C CA . THR A 1 179 ? -6.343 -11.733 -0.623 1.00 82.44 179 THR A CA 1
ATOM 1370 C C . THR A 1 179 ? -6.694 -10.772 -1.765 1.00 82.44 179 THR A C 1
ATOM 1372 O O . THR A 1 179 ? -7.228 -11.176 -2.791 1.00 82.44 179 THR A O 1
ATOM 1375 N N . ASN A 1 180 ? -6.402 -9.484 -1.582 1.00 86.88 180 ASN A N 1
ATOM 1376 C CA . ASN A 1 180 ? -6.598 -8.380 -2.524 1.00 86.88 180 ASN A CA 1
ATOM 1377 C C . ASN A 1 180 ? -5.275 -7.997 -3.233 1.00 86.88 180 ASN A C 1
ATOM 1379 O O . ASN A 1 180 ? -5.068 -6.846 -3.613 1.00 86.88 180 ASN A O 1
ATOM 1383 N N . ILE A 1 181 ? -4.382 -8.971 -3.393 1.00 88.94 181 ILE A N 1
ATOM 1384 C CA . ILE A 1 181 ? -3.039 -8.891 -3.990 1.00 88.94 181 ILE A CA 1
ATOM 1385 C C . ILE A 1 181 ? -2.920 -9.978 -5.088 1.00 88.94 181 ILE A C 1
ATOM 1387 O O . ILE A 1 181 ? -3.814 -10.824 -5.168 1.00 88.94 181 ILE A O 1
ATOM 1391 N N . PRO A 1 182 ? -1.879 -9.985 -5.950 1.00 90.00 182 PRO A N 1
ATOM 1392 C CA . PRO A 1 182 ? -1.739 -10.988 -7.009 1.00 90.00 182 PRO A CA 1
ATOM 1393 C C . PRO A 1 182 ? -1.743 -12.422 -6.454 1.00 90.00 182 PRO A C 1
ATOM 1395 O O . PRO A 1 182 ? -1.159 -12.686 -5.399 1.00 90.00 182 PRO A O 1
ATOM 1398 N N . GLU A 1 183 ? -2.359 -13.371 -7.163 1.00 86.44 183 GLU A N 1
ATOM 1399 C CA . GLU A 1 183 ? -2.449 -14.752 -6.672 1.00 86.44 183 GLU A CA 1
ATOM 1400 C C . GLU A 1 183 ? -1.051 -15.390 -6.564 1.00 86.44 183 GLU A C 1
ATOM 1402 O O . GLU A 1 183 ? -0.192 -15.228 -7.436 1.00 86.44 183 GLU A O 1
ATOM 1407 N N . GLY A 1 184 ? -0.790 -16.073 -5.446 1.00 84.00 184 GLY A N 1
ATOM 1408 C CA . GLY A 1 184 ? 0.522 -16.647 -5.134 1.00 84.00 184 GLY A CA 1
ATOM 1409 C C . GLY A 1 184 ? 1.626 -15.625 -4.817 1.00 84.00 184 GLY A C 1
ATOM 1410 O O . GLY A 1 184 ? 2.760 -16.034 -4.563 1.00 84.00 184 GLY A O 1
ATOM 1411 N N . TYR A 1 185 ? 1.339 -14.318 -4.804 1.00 84.56 185 TYR A N 1
ATOM 1412 C CA . TYR A 1 185 ? 2.301 -13.308 -4.371 1.00 84.56 185 TYR A CA 1
ATOM 1413 C C . TYR A 1 185 ? 2.345 -13.204 -2.844 1.00 84.56 185 TYR A C 1
ATOM 1415 O O . TYR A 1 185 ? 1.326 -13.034 -2.179 1.00 84.56 185 TYR A O 1
ATOM 1423 N N . VAL A 1 186 ? 3.556 -13.254 -2.288 1.00 81.38 186 VAL A N 1
ATOM 1424 C CA . VAL A 1 186 ? 3.820 -12.921 -0.885 1.00 81.38 186 VAL A CA 1
ATOM 1425 C C . VAL A 1 186 ? 4.412 -11.508 -0.850 1.00 81.38 186 VAL A C 1
ATOM 1427 O O . VAL A 1 186 ? 5.490 -11.313 -1.425 1.00 81.38 186 VAL A O 1
ATOM 1430 N N . PRO A 1 187 ? 3.756 -10.527 -0.196 1.00 75.12 187 PRO A N 1
ATOM 1431 C CA . PRO A 1 187 ? 4.276 -9.170 -0.074 1.00 75.12 187 PRO A CA 1
ATOM 1432 C C . PRO A 1 187 ? 5.634 -9.164 0.623 1.00 75.12 187 PRO A C 1
ATOM 1434 O O . PRO A 1 187 ? 5.749 -9.580 1.780 1.00 75.12 187 PRO A O 1
ATOM 1437 N N . ASN A 1 188 ? 6.651 -8.699 -0.103 1.00 72.88 188 ASN A N 1
ATOM 1438 C CA . ASN A 1 188 ? 8.025 -8.584 0.376 1.00 72.88 188 ASN A CA 1
ATOM 1439 C C . ASN A 1 188 ? 8.386 -7.109 0.620 1.00 72.88 188 ASN A C 1
ATOM 1441 O O . ASN A 1 188 ? 8.015 -6.265 -0.201 1.00 72.88 188 ASN A O 1
ATOM 1445 N N . PRO A 1 189 ? 9.162 -6.800 1.676 1.00 71.75 189 PRO A N 1
ATOM 1446 C CA . PRO A 1 189 ? 9.671 -5.457 1.911 1.00 71.75 189 PRO A CA 1
ATOM 1447 C C . PRO A 1 189 ? 10.472 -4.891 0.742 1.00 71.75 189 PRO A C 1
ATOM 1449 O O . PRO A 1 189 ? 11.345 -5.560 0.185 1.00 71.75 189 PRO A O 1
ATOM 1452 N N . TRP A 1 190 ? 10.218 -3.624 0.420 1.00 75.69 190 TRP A N 1
ATOM 1453 C CA . TRP A 1 190 ? 11.006 -2.853 -0.534 1.00 75.69 190 TRP A CA 1
ATOM 1454 C C . TRP A 1 190 ? 11.195 -1.402 -0.067 1.00 75.69 190 TRP A C 1
ATOM 1456 O O . TRP A 1 190 ? 10.459 -0.866 0.768 1.00 75.69 190 TRP A O 1
ATOM 1466 N N . THR A 1 191 ? 12.241 -0.766 -0.586 1.00 77.69 191 THR A N 1
ATOM 1467 C CA . THR A 1 191 ? 12.603 0.629 -0.312 1.00 77.69 191 THR A CA 1
ATOM 1468 C C . THR A 1 191 ? 12.996 1.290 -1.632 1.00 77.69 191 THR A C 1
ATOM 1470 O O . THR A 1 191 ? 13.424 0.592 -2.552 1.00 77.69 191 THR A O 1
ATOM 1473 N N . MET A 1 192 ? 12.883 2.614 -1.738 1.00 73.94 192 MET A N 1
ATOM 1474 C CA . MET A 1 192 ? 13.363 3.375 -2.895 1.00 73.94 192 MET A CA 1
ATOM 1475 C C . MET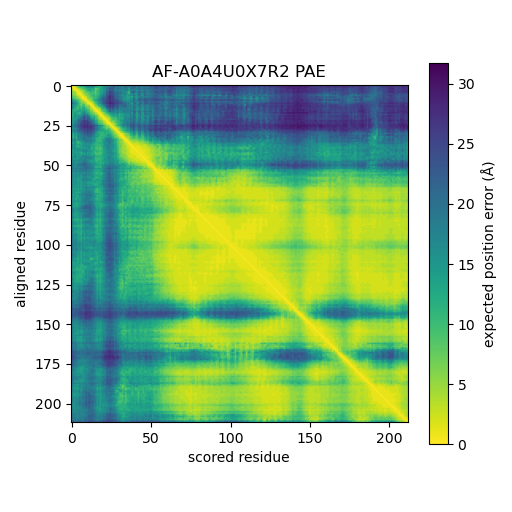 A 1 192 ? 14.848 3.118 -3.133 1.00 73.94 192 MET A C 1
ATOM 1477 O O . MET A 1 192 ? 15.216 2.730 -4.233 1.00 73.94 192 MET A O 1
ATOM 1481 N N . GLU A 1 193 ? 15.681 3.196 -2.089 1.00 74.31 193 GLU A N 1
ATOM 1482 C CA . GLU A 1 193 ? 17.108 2.847 -2.177 1.00 74.31 193 GLU A CA 1
ATOM 1483 C C . GLU A 1 193 ? 17.331 1.402 -2.647 1.00 74.31 193 GLU A C 1
ATOM 1485 O O . GLU A 1 193 ? 18.295 1.112 -3.350 1.00 74.31 193 GLU A O 1
ATOM 1490 N N . GLY A 1 194 ? 16.443 0.479 -2.273 1.00 78.62 194 GLY A N 1
ATOM 1491 C CA . GLY A 1 194 ? 16.455 -0.906 -2.724 1.00 78.62 194 GLY A CA 1
ATOM 1492 C C . GLY A 1 194 ? 16.175 -1.022 -4.219 1.00 78.62 194 GLY A C 1
ATOM 1493 O O . GLY A 1 194 ? 16.881 -1.760 -4.900 1.00 78.62 194 GLY A O 1
ATOM 1494 N N . ILE A 1 195 ? 15.205 -0.263 -4.737 1.00 81.75 195 ILE A N 1
ATOM 1495 C CA . ILE A 1 195 ? 14.892 -0.174 -6.171 1.00 81.75 195 ILE A CA 1
ATOM 1496 C C . ILE A 1 195 ? 16.023 0.534 -6.941 1.00 81.75 195 ILE A C 1
ATOM 1498 O O . ILE A 1 195 ? 16.467 0.035 -7.972 1.00 81.75 195 ILE A O 1
ATOM 1502 N N . GLU A 1 196 ? 16.548 1.646 -6.426 1.00 82.06 196 GLU A N 1
ATOM 1503 C CA . GLU A 1 196 ? 17.674 2.387 -7.010 1.00 82.06 196 GLU A CA 1
ATOM 1504 C C . GLU A 1 196 ? 18.944 1.536 -7.076 1.00 82.06 196 GLU A C 1
ATOM 1506 O O . GLU A 1 196 ? 19.585 1.459 -8.123 1.00 82.06 196 GLU A O 1
ATOM 1511 N N . LYS A 1 197 ? 19.287 0.840 -5.986 1.00 85.88 197 LYS A N 1
ATOM 1512 C CA . LYS A 1 197 ? 20.409 -0.102 -5.945 1.00 85.88 197 LYS A CA 1
ATOM 1513 C C . LYS A 1 197 ? 20.191 -1.274 -6.895 1.00 85.88 197 LYS A C 1
ATOM 1515 O O . LYS A 1 197 ? 21.124 -1.681 -7.576 1.00 85.88 197 LYS A O 1
ATOM 1520 N N . LEU A 1 198 ? 18.975 -1.807 -6.960 1.00 90.00 198 LEU A N 1
ATOM 1521 C CA . LEU A 1 198 ? 18.612 -2.876 -7.886 1.00 90.00 198 LEU A CA 1
ATOM 1522 C C . LEU A 1 198 ? 18.818 -2.426 -9.346 1.00 90.00 198 LEU A C 1
ATOM 1524 O O . LEU A 1 198 ? 19.411 -3.173 -10.121 1.00 90.00 198 LEU A O 1
ATOM 1528 N N . TYR A 1 199 ? 18.455 -1.190 -9.700 1.00 88.06 199 TYR A N 1
ATOM 1529 C CA . TYR A 1 199 ? 18.769 -0.616 -11.013 1.00 88.06 199 TYR A CA 1
ATOM 1530 C C . TYR A 1 199 ? 20.268 -0.348 -11.224 1.00 88.06 199 TYR A C 1
ATOM 1532 O O . TYR A 1 199 ? 20.769 -0.580 -12.323 1.00 88.06 199 TYR A O 1
ATOM 1540 N N . ALA A 1 200 ? 20.998 0.106 -10.200 1.00 90.25 200 ALA A N 1
ATOM 1541 C CA . ALA A 1 200 ? 22.447 0.323 -10.270 1.00 90.25 200 ALA A CA 1
ATOM 1542 C C . ALA A 1 200 ? 23.234 -0.991 -10.457 1.00 90.25 200 ALA A C 1
ATOM 1544 O O . ALA A 1 200 ? 24.238 -1.013 -11.166 1.00 90.25 200 ALA A O 1
ATOM 1545 N N . ASP A 1 201 ? 22.734 -2.093 -9.891 1.00 94.69 201 ASP A N 1
ATOM 1546 C CA . ASP A 1 201 ? 23.213 -3.466 -10.098 1.00 94.69 201 ASP A CA 1
ATOM 1547 C C . ASP A 1 201 ? 22.875 -4.024 -11.504 1.00 94.69 201 ASP A C 1
ATOM 1549 O O . ASP A 1 201 ? 23.199 -5.178 -11.797 1.00 94.69 201 ASP A O 1
ATOM 1553 N N . GLY A 1 202 ? 22.183 -3.262 -12.364 1.00 90.69 202 GLY A N 1
ATOM 1554 C CA . GLY A 1 202 ? 21.731 -3.714 -13.686 1.00 90.69 202 GLY A CA 1
ATOM 1555 C C . GLY A 1 202 ? 20.585 -4.733 -13.649 1.00 90.69 202 GLY A C 1
ATOM 1556 O O . GLY A 1 202 ? 20.414 -5.494 -14.598 1.00 90.69 202 GLY A O 1
ATOM 1557 N N . LYS A 1 203 ? 19.824 -4.784 -12.549 1.00 92.44 203 LYS A N 1
ATOM 1558 C CA . LYS A 1 203 ? 18.650 -5.652 -12.370 1.00 92.44 203 LYS A CA 1
ATOM 1559 C C . LYS A 1 203 ? 17.359 -4.846 -12.564 1.00 92.44 203 LYS A C 1
ATOM 1561 O O . LYS A 1 203 ? 17.382 -3.620 -12.655 1.00 92.44 203 LYS A O 1
ATOM 1566 N N . HIS A 1 204 ? 16.230 -5.549 -12.606 1.00 89.81 204 HIS A N 1
ATOM 1567 C CA . HIS A 1 204 ? 14.916 -5.007 -12.966 1.00 89.81 204 HIS A CA 1
ATOM 1568 C C . HIS A 1 204 ? 13.836 -5.430 -11.963 1.00 89.81 204 HIS A C 1
ATOM 1570 O O . HIS A 1 204 ? 13.996 -6.433 -11.260 1.00 89.81 204 HIS A O 1
ATOM 1576 N N . VAL A 1 205 ? 12.747 -4.663 -11.861 1.00 88.31 205 VAL A N 1
ATOM 1577 C CA . VAL A 1 205 ? 11.650 -4.983 -10.931 1.00 88.31 205 VAL A CA 1
ATOM 1578 C C . VAL A 1 205 ? 10.871 -6.190 -11.457 1.00 88.31 205 VAL A C 1
ATOM 1580 O O . VAL A 1 205 ? 10.169 -6.104 -12.462 1.00 88.31 205 VAL A O 1
ATOM 1583 N N . GLU A 1 206 ? 10.973 -7.325 -10.766 1.00 86.31 206 GLU A N 1
ATOM 1584 C CA . GLU A 1 206 ? 10.249 -8.550 -11.116 1.00 86.31 206 GLU A CA 1
ATOM 1585 C C . GLU A 1 206 ? 8.896 -8.637 -10.400 1.00 86.31 206 GLU A C 1
ATOM 1587 O O . GLU A 1 206 ? 8.821 -8.753 -9.174 1.00 86.31 206 GLU A O 1
ATOM 1592 N N . LEU A 1 207 ? 7.814 -8.662 -11.178 1.00 85.50 207 LEU A N 1
ATOM 1593 C CA . LEU A 1 207 ? 6.455 -8.882 -10.682 1.00 85.50 207 LEU A CA 1
ATOM 1594 C C . LEU A 1 207 ? 6.185 -10.395 -10.547 1.00 85.50 207 LEU A C 1
ATOM 1596 O O . LEU A 1 207 ? 5.952 -11.075 -11.546 1.00 85.50 207 LEU A O 1
ATOM 1600 N N . LYS A 1 208 ? 6.259 -10.925 -9.318 1.00 80.94 208 LYS A N 1
ATOM 1601 C CA . LYS A 1 208 ? 6.109 -12.364 -8.996 1.00 80.94 208 LYS A CA 1
ATOM 1602 C C . LYS A 1 208 ? 4.667 -12.717 -8.610 1.00 80.94 208 LYS A C 1
ATOM 1604 O O . LYS A 1 208 ? 4.018 -11.917 -7.949 1.00 80.94 208 LYS A O 1
ATOM 1609 N N . GLY A 1 209 ? 4.191 -13.914 -8.956 1.00 81.19 209 GLY A N 1
ATOM 1610 C CA . GLY A 1 209 ? 2.778 -14.311 -8.800 1.00 81.19 209 GLY A CA 1
ATOM 1611 C C . GLY A 1 209 ? 1.944 -13.990 -10.047 1.00 81.19 209 GLY A C 1
ATOM 1612 O O . GLY A 1 209 ? 2.510 -13.621 -11.080 1.00 81.19 209 GLY A O 1
ATOM 1613 N N . ASP A 1 210 ? 0.619 -14.125 -9.973 1.00 81.81 210 ASP A N 1
ATOM 1614 C CA . ASP A 1 210 ? -0.257 -13.854 -11.120 1.00 81.81 210 ASP A CA 1
ATOM 1615 C C . ASP A 1 210 ? -0.605 -12.363 -11.262 1.00 81.81 210 ASP A C 1
ATOM 1617 O O . ASP A 1 210 ? -1.523 -11.832 -10.639 1.00 81.81 210 ASP A O 1
ATOM 1621 N N . TRP A 1 211 ? 0.163 -11.686 -12.115 1.00 81.50 211 TRP A N 1
ATOM 1622 C CA . TRP A 1 211 ? -0.050 -10.291 -12.506 1.00 81.50 211 TRP A CA 1
ATOM 1623 C C . TRP A 1 211 ? -0.689 -10.156 -13.899 1.00 81.50 211 TRP A C 1
ATOM 1625 O O . TRP A 1 211 ? -0.448 -9.143 -14.559 1.00 81.50 211 TRP A O 1
ATOM 1635 N N . LEU A 1 212 ? -1.377 -11.172 -14.422 1.00 65.25 212 LEU A N 1
ATOM 1636 C CA . LEU A 1 212 ? -2.043 -11.089 -15.731 1.00 65.25 212 LEU A CA 1
ATOM 1637 C C . LEU A 1 212 ? -3.395 -10.343 -15.672 1.00 65.25 212 LEU A C 1
ATOM 1639 O O . LEU A 1 212 ? -3.832 -9.933 -14.571 1.00 65.25 212 LEU A O 1
#

Solvent-accessible surface area (backbone atoms only — not comparable to full-atom values): 12652 Å² total; per-residue (Å²): 74,46,58,37,44,67,80,88,76,69,84,59,93,55,64,65,79,65,72,84,64,82,69,95,85,65,77,86,60,80,31,20,66,47,49,63,60,55,62,65,59,53,52,60,49,35,66,73,40,91,91,34,47,70,70,50,53,49,38,38,50,65,42,74,54,79,66,55,24,68,62,64,48,76,53,55,76,55,38,77,42,48,70,59,49,27,50,39,43,57,42,19,43,50,34,18,51,73,78,36,56,89,87,34,44,50,54,22,52,47,47,32,51,61,62,42,48,57,35,50,48,52,53,45,53,46,10,55,42,25,39,48,53,71,72,67,58,59,62,77,82,64,34,96,85,58,80,85,72,76,80,81,38,46,59,66,83,73,57,61,45,46,66,58,27,65,78,57,80,53,90,93,54,78,83,89,73,81,80,69,49,42,55,88,45,74,90,70,82,53,30,54,59,54,53,51,48,36,48,73,72,74,47,77,78,78,86,69,49,52,67,91

Mean predicted aligned error: 10.81 Å

Secondary structure (DSSP, 8-state):
--B----SS-SS-----------TT------BSS-PPPHHHHHHHHTTSTT-SHHHHHHHHTT-----GGGT----GGGS-HHHHHHHHHHHHHHHHHTS-SSSHHHHHHHHHHHHHHHHHHHHHHHHHHHHHHHH--HHHH-TT--------HHHHT--HHHHHHTT--TT-S-----SS-BTPPP----HHHHHHHHHTT------SB--

Sequence (212 aa):
MTLSYVDRHGGNKQFLWGLTYTESGARCTTESWHNTVSSDDVLQMMEKVPGWGEPMKALSKACWVLQIGDAAETFLPTSGNGVTQAIEDAVTIAACLQNASRDEIATAVRTHSLLRGDRVATAQLLGFYNAERFQKTDVEAVGKDAKVSAKLPKWIYTSDPEYKAAESLREGGQPLMNTNIPEGYVPNPWTMEGIEKLYADGKHVELKGDWL

InterPro domains:
  IPR036188 FAD/NAD(P)-binding domain superfamily [G3DSA:3.50.50.60] (2-154)
  IPR036188 FAD/NAD(P)-binding domain superfamily [SSF51905] (65-138)
  IPR050493 FAD-dependent Monooxygenases in Biosynthesis and Metabolism [PTHR13789] (42-168)

Foldseek 3Di:
DADFAAPLPPPDLDAGFTDDDDDDPDDDDWFWLQDHDDLVVVQVVLVVDPPSDDVVNVCGGQLVDDDAAPRNADAQVLLVPRVVRSVLLVLLLVLLVVLDDPVCSSVSSSLSCVQSSLLRSQSRLLSQQSCCLVPVDPDVVCDDPDDSDRQDFPLSVPDDSNVSNNVRRDPPDDRDDHPSHAAPDDRDTDIPVRQVVCVVVVHGRDDDHRRD

pLDDT: mean 73.19, std 18.5, range [29.36, 94.94]

Nearest PDB structures (foldseek):
  6pvh-assembly1_A  TM=8.282E-01  e=1.182E-02  Penicillium fellutanum

Radius of gyration: 18.65 Å; Cα contacts (8 Å, |Δi|>4): 270; chains: 1; bounding box: 44×39×58 Å

Organism: NCBI:txid329884